Protein AF-A0A2N5K792-F1 (afdb_monomer)

Radius of gyration: 32.76 Å; Cα contacts (8 Å, |Δi|>4): 1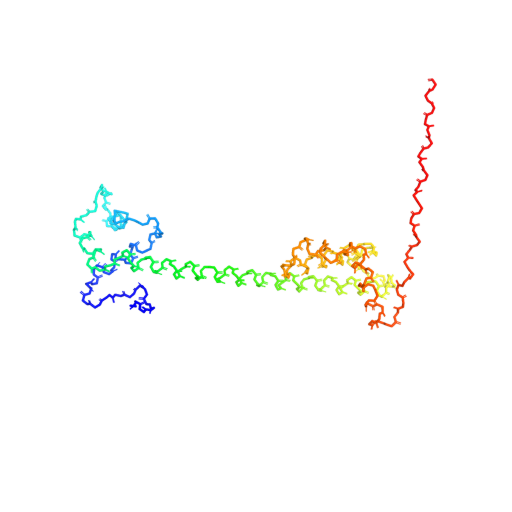08; chains: 1; bounding box: 65×72×80 Å

Sequence (195 aa):
MIEAGTLRRLDGEPDMWYGRFTRYVLLGPDRSLLQAYNRQRHTEGKSAAKRAPSSWDEAAKRWKWRERAAAWDEEQRAALMQQEKEATKQMLHEHLQAARAVRFKALQYILKGTKDDKPVEFSTVEGAVRALETAATLERKTRGLPDYMVDILGMDDQQLIREFQKTAGAVLGINLDDGPEPFEPAPPPASIDDG

pLDDT: mean 71.34, std 21.03, range [36.53, 98.12]

Mean predicted aligned error: 15.53 Å

Structure (mmCIF, N/CA/C/O backbone):
data_AF-A0A2N5K792-F1
#
_entry.id   AF-A0A2N5K792-F1
#
loop_
_atom_site.group_PDB
_atom_site.id
_atom_site.type_symbol
_atom_site.label_atom_id
_atom_site.label_alt_id
_atom_site.label_comp_id
_atom_site.label_asym_id
_atom_site.label_entity_id
_atom_site.label_seq_id
_atom_site.pdbx_PDB_ins_code
_atom_site.Cartn_x
_atom_site.Cartn_y
_atom_site.Cartn_z
_atom_site.occupancy
_atom_site.B_iso_or_equiv
_atom_site.auth_seq_id
_atom_site.auth_comp_id
_atom_site.auth_asym_id
_atom_site.auth_atom_id
_atom_site.pdbx_PDB_model_num
ATOM 1 N N . MET A 1 1 ? 4.840 -17.166 19.038 1.00 36.69 1 MET A N 1
ATOM 2 C CA . MET A 1 1 ? 4.799 -17.060 17.566 1.00 36.69 1 MET A CA 1
ATOM 3 C C . MET A 1 1 ? 3.342 -17.028 17.149 1.00 36.69 1 MET A C 1
ATOM 5 O O . MET A 1 1 ? 2.612 -17.926 17.542 1.00 36.69 1 MET A O 1
ATOM 9 N N . ILE A 1 2 ? 2.893 -15.968 16.478 1.00 41.47 2 ILE A N 1
ATOM 10 C CA . ILE A 1 2 ? 1.548 -15.908 15.891 1.00 41.47 2 ILE A CA 1
ATOM 11 C C . ILE A 1 2 ? 1.735 -16.295 14.421 1.00 41.47 2 ILE A C 1
ATOM 13 O O . ILE A 1 2 ? 2.400 -15.568 13.693 1.00 41.47 2 ILE A O 1
ATOM 17 N N . GLU A 1 3 ? 1.259 -17.481 14.037 1.00 41.38 3 GLU A N 1
ATOM 18 C CA . GLU A 1 3 ? 1.351 -18.003 12.666 1.00 41.38 3 GLU A CA 1
ATOM 19 C C . GLU A 1 3 ? 0.409 -17.272 11.699 1.00 41.38 3 GLU A C 1
ATOM 21 O O . GLU A 1 3 ? -0.686 -16.847 12.083 1.00 41.38 3 GLU A O 1
ATOM 26 N N . ALA A 1 4 ? 0.865 -17.170 10.445 1.00 42.38 4 ALA A N 1
ATOM 27 C CA . ALA A 1 4 ? 0.246 -16.480 9.319 1.00 42.38 4 ALA A CA 1
ATOM 28 C C . ALA A 1 4 ? -1.239 -16.842 9.140 1.00 42.38 4 ALA A C 1
ATOM 30 O O . ALA A 1 4 ? -1.617 -17.999 8.954 1.00 42.38 4 ALA A O 1
ATOM 31 N N . GLY A 1 5 ? -2.085 -15.818 9.231 1.00 53.91 5 GLY A N 1
ATOM 32 C CA . GLY A 1 5 ? -3.543 -15.927 9.283 1.00 53.91 5 GLY A CA 1
ATOM 33 C C . GLY A 1 5 ? -4.137 -14.714 9.992 1.00 53.91 5 GLY A C 1
ATOM 34 O O . GLY A 1 5 ? -4.948 -14.838 10.903 1.00 53.91 5 GLY A O 1
ATOM 35 N N . THR A 1 6 ? -3.659 -13.528 9.647 1.00 65.50 6 THR A N 1
ATOM 36 C CA . THR A 1 6 ? -3.584 -12.363 10.548 1.00 65.50 6 THR A CA 1
ATOM 37 C C . THR A 1 6 ? -4.935 -11.693 10.783 1.00 65.50 6 THR A C 1
ATOM 39 O O . THR A 1 6 ? -5.184 -11.073 11.819 1.00 65.50 6 THR A O 1
ATOM 42 N N . LEU A 1 7 ? -5.867 -11.953 9.866 1.00 83.38 7 LEU A N 1
ATOM 43 C CA . LEU A 1 7 ? -7.278 -11.614 9.971 1.00 83.38 7 LEU A CA 1
ATOM 44 C C . LEU A 1 7 ? -8.160 -12.803 10.373 1.00 83.38 7 LEU A C 1
ATOM 46 O O . LEU A 1 7 ? -9.363 -12.725 10.184 1.00 83.38 7 LEU A O 1
ATOM 50 N N . ARG A 1 8 ? -7.647 -13.901 10.940 1.00 89.75 8 ARG A N 1
ATOM 51 C CA . ARG A 1 8 ? 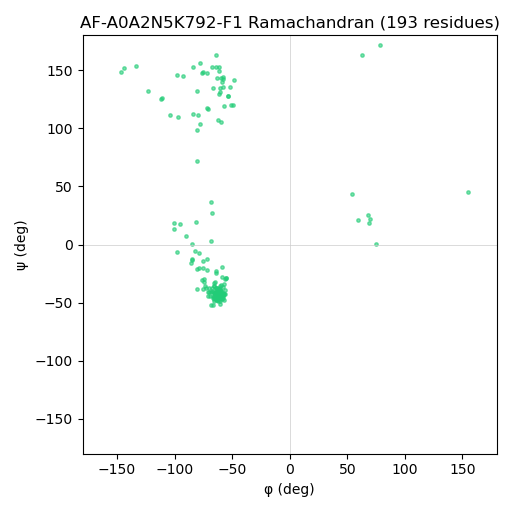-8.513 -15.001 11.407 1.00 89.75 8 ARG A CA 1
ATOM 52 C C . ARG A 1 8 ? -9.222 -14.654 12.714 1.00 89.75 8 ARG A C 1
ATOM 54 O O . ARG A 1 8 ? -8.675 -13.936 13.557 1.00 89.75 8 ARG A O 1
ATOM 61 N N . ARG A 1 9 ? -10.433 -15.184 12.893 1.00 93.44 9 ARG A N 1
ATOM 62 C CA . ARG A 1 9 ? -11.147 -15.156 14.176 1.00 93.44 9 ARG A CA 1
ATOM 63 C C . ARG A 1 9 ? -10.394 -16.022 15.186 1.00 93.44 9 ARG A C 1
ATOM 65 O O . ARG A 1 9 ? -9.972 -17.120 14.834 1.00 93.44 9 ARG A O 1
ATOM 72 N N . LEU A 1 10 ? -10.197 -15.528 16.408 1.00 93.38 10 LEU A N 1
ATOM 73 C CA . LEU A 1 10 ? -9.569 -16.318 17.471 1.00 93.38 10 LEU A CA 1
ATOM 74 C C . LEU A 1 10 ? -10.561 -17.322 18.073 1.00 93.38 10 LEU A C 1
ATOM 76 O O . LEU A 1 10 ? -11.776 -17.113 18.036 1.00 93.38 10 LEU A O 1
ATOM 80 N N . ASP A 1 11 ? -10.044 -18.392 18.672 1.00 93.12 11 ASP A N 1
ATOM 81 C CA . ASP A 1 11 ? -10.885 -19.360 19.371 1.00 93.12 11 ASP A CA 1
ATOM 82 C C . ASP A 1 11 ? -11.629 -18.696 20.532 1.00 93.12 11 ASP A C 1
ATOM 84 O O . ASP A 1 11 ? -11.060 -17.972 21.354 1.00 93.12 11 ASP A O 1
ATOM 88 N N . GLY A 1 12 ? -12.943 -18.914 20.562 1.00 95.06 12 GLY A N 1
ATOM 89 C CA . GLY A 1 12 ? -13.842 -18.283 21.523 1.00 95.06 12 GLY A CA 1
ATOM 90 C C . GLY A 1 12 ? -14.143 -16.805 21.256 1.00 95.06 12 GLY A C 1
ATOM 91 O O . GLY A 1 12 ? -14.908 -16.227 22.028 1.00 95.06 12 GLY A O 1
ATOM 92 N N . GLU A 1 13 ? -13.595 -16.184 20.201 1.00 96.00 13 GLU A N 1
ATOM 93 C CA . GLU A 1 13 ? -13.928 -14.806 19.813 1.00 96.00 13 GLU A CA 1
ATOM 94 C C . GLU A 1 13 ? -15.354 -14.761 19.250 1.00 96.00 13 GLU A C 1
ATOM 96 O O . GLU A 1 13 ? -15.623 -15.373 18.211 1.00 96.00 13 GLU A O 1
ATOM 101 N N . PRO A 1 14 ? -16.294 -14.044 19.900 1.00 97.50 14 PRO A N 1
ATOM 102 C CA . PRO A 1 14 ? -17.647 -13.933 19.383 1.00 97.50 14 PRO A CA 1
ATOM 103 C C . PRO A 1 14 ? -17.658 -13.223 18.032 1.00 97.50 14 PRO A C 1
ATOM 105 O O . PRO A 1 14 ? -16.952 -12.231 17.833 1.00 97.50 14 PRO A O 1
ATOM 108 N N . ASP A 1 15 ? -18.534 -13.675 17.138 1.00 96.75 15 ASP A N 1
ATOM 109 C CA . ASP A 1 15 ? -18.619 -13.175 15.764 1.00 96.75 15 ASP A CA 1
ATOM 110 C C . ASP A 1 15 ? -18.828 -11.655 15.689 1.00 96.75 15 ASP A C 1
ATOM 112 O O . ASP A 1 15 ? -18.171 -10.952 14.926 1.00 96.75 15 ASP A O 1
ATOM 116 N N . MET A 1 16 ? -19.653 -11.118 16.592 1.00 96.56 16 MET A N 1
ATOM 117 C CA . MET A 1 16 ? -19.873 -9.678 16.728 1.00 96.56 16 MET A CA 1
ATOM 118 C C . MET A 1 16 ? -18.568 -8.897 16.964 1.00 96.56 16 MET A C 1
ATOM 120 O O . MET A 1 16 ? -18.378 -7.824 16.387 1.00 96.56 16 MET A O 1
ATOM 124 N N . TRP A 1 17 ? -17.671 -9.404 17.816 1.00 97.19 17 TRP A N 1
ATOM 125 C CA . TRP A 1 17 ? -16.404 -8.733 18.112 1.00 97.19 17 TRP A CA 1
ATOM 126 C C . TRP A 1 17 ? -15.410 -8.892 16.977 1.00 97.19 17 TRP A C 1
ATOM 128 O O . TRP A 1 17 ? -14.757 -7.915 16.620 1.00 97.19 17 TRP A O 1
ATOM 138 N N . TYR A 1 18 ? -15.376 -10.063 16.352 1.00 96.69 18 TYR A N 1
ATOM 139 C CA . TYR A 1 18 ? -14.572 -10.280 15.161 1.00 96.69 18 TYR A CA 1
ATOM 140 C C . TYR A 1 18 ? -14.999 -9.355 14.006 1.00 96.69 18 TYR A C 1
ATOM 142 O O . TYR A 1 18 ? -14.165 -8.675 13.417 1.00 96.69 18 TYR A O 1
ATOM 150 N N . GLY A 1 19 ? -16.301 -9.192 13.752 1.00 95.56 19 GLY A N 1
ATOM 151 C CA . GLY A 1 19 ? -16.811 -8.245 12.754 1.00 95.56 19 GLY A CA 1
ATOM 152 C C . GLY A 1 19 ? -16.523 -6.770 13.076 1.00 95.56 19 GLY A C 1
ATOM 153 O O . GLY A 1 19 ? -16.473 -5.924 12.184 1.00 95.56 19 GLY A O 1
ATOM 154 N N . ARG A 1 20 ? -16.320 -6.417 14.351 1.00 97.38 20 ARG A N 1
ATOM 155 C CA . ARG A 1 20 ? -15.841 -5.078 14.742 1.00 97.38 20 ARG A CA 1
ATOM 156 C C . ARG A 1 20 ? -14.330 -4.946 14.574 1.00 97.38 20 ARG A C 1
ATOM 158 O O . ARG A 1 20 ? -13.872 -3.901 14.117 1.00 97.38 20 ARG A O 1
ATOM 165 N N . PHE A 1 21 ? -13.584 -6.002 14.885 1.00 97.31 21 PHE A N 1
ATOM 166 C CA . PHE A 1 21 ? -12.148 -6.084 14.651 1.00 97.31 21 PHE A CA 1
ATOM 167 C C . PHE A 1 21 ? -11.813 -5.903 13.168 1.00 97.31 21 PHE A C 1
ATOM 169 O O . PHE A 1 21 ? -10.969 -5.074 12.842 1.00 97.31 21 PHE A O 1
ATOM 176 N N . THR A 1 22 ? -12.512 -6.587 12.258 1.00 95.25 22 THR A N 1
ATOM 177 C CA . THR A 1 22 ? -12.274 -6.431 10.813 1.00 95.25 22 THR A CA 1
ATOM 178 C C . THR A 1 22 ? -12.470 -4.981 10.364 1.00 95.25 22 THR A C 1
ATOM 180 O O . THR A 1 22 ? -11.618 -4.427 9.675 1.00 95.25 22 THR A O 1
ATOM 183 N N . ARG A 1 23 ? -13.526 -4.302 10.834 1.00 95.31 23 ARG A N 1
ATOM 184 C CA . ARG A 1 23 ? -13.731 -2.863 10.573 1.00 95.31 23 ARG A CA 1
ATOM 185 C C . ARG A 1 23 ? -12.610 -1.993 11.134 1.00 95.31 23 ARG A C 1
ATOM 187 O O . ARG A 1 23 ? -12.255 -1.009 10.495 1.00 95.31 23 ARG A O 1
ATOM 194 N N . TYR A 1 24 ? -12.090 -2.330 12.313 1.00 97.12 24 TYR A N 1
ATOM 195 C CA . TYR A 1 24 ? -10.961 -1.636 12.931 1.00 97.12 24 TYR A CA 1
ATOM 196 C C . TYR A 1 24 ? -9.672 -1.792 12.111 1.00 97.12 24 TYR A C 1
ATOM 198 O O . TYR A 1 24 ? -8.975 -0.804 11.898 1.00 97.12 24 TYR A O 1
ATOM 206 N N . VAL A 1 25 ? -9.389 -2.991 11.592 1.00 95.69 25 VAL A N 1
ATOM 207 C CA . VAL A 1 25 ? -8.234 -3.257 10.714 1.00 95.69 25 VAL A CA 1
ATOM 208 C C . VAL A 1 25 ? -8.343 -2.486 9.396 1.00 95.69 25 VAL A C 1
ATOM 210 O O . VAL A 1 25 ? -7.383 -1.854 8.964 1.00 95.69 25 VAL A O 1
ATOM 213 N N . LEU A 1 26 ? -9.534 -2.451 8.791 1.00 93.06 26 LEU A N 1
ATOM 214 C CA . LEU A 1 26 ? -9.802 -1.758 7.522 1.00 93.06 26 LEU A CA 1
ATOM 215 C C . LEU A 1 26 ? -9.727 -0.219 7.592 1.00 93.06 26 LEU A C 1
ATOM 217 O O . LEU A 1 26 ? -10.053 0.451 6.611 1.00 93.06 26 LEU A O 1
ATOM 221 N N . LEU A 1 27 ? -9.367 0.369 8.736 1.00 94.62 27 LEU A N 1
ATOM 222 C CA . LEU A 1 27 ? -9.133 1.812 8.855 1.00 94.62 27 LEU A CA 1
ATOM 223 C C . LEU A 1 27 ? -7.717 2.242 8.461 1.00 94.62 27 LEU A C 1
ATOM 225 O O . LEU A 1 27 ? -7.499 3.436 8.286 1.00 94.62 27 LEU A O 1
ATOM 229 N N . GLY A 1 28 ? -6.768 1.316 8.307 1.00 92.62 28 GLY A N 1
ATOM 230 C CA . GLY A 1 28 ? -5.382 1.686 8.008 1.00 92.62 28 GLY A CA 1
ATOM 231 C C . GLY A 1 28 ? -4.613 2.181 9.244 1.00 92.62 28 GLY A C 1
ATOM 232 O O . GLY A 1 28 ? -5.165 2.224 10.342 1.00 92.62 28 GLY A O 1
ATOM 233 N N . PRO A 1 29 ? -3.286 2.384 9.147 1.00 91.69 29 PRO A N 1
ATOM 234 C CA . PRO A 1 29 ? -2.354 2.459 10.290 1.00 91.69 29 PRO A CA 1
ATOM 235 C C . PRO A 1 29 ? -2.716 3.515 11.345 1.00 91.69 29 PRO A C 1
ATOM 237 O O . PRO A 1 29 ? -2.515 3.273 12.532 1.00 91.69 29 PRO A O 1
ATOM 240 N N . ASP A 1 30 ? -3.382 4.599 10.948 1.00 93.62 30 ASP A N 1
ATOM 241 C CA . ASP A 1 30 ? -3.846 5.675 11.839 1.00 93.62 30 ASP A CA 1
ATOM 242 C C . ASP A 1 30 ? -5.170 5.362 12.569 1.00 93.62 30 ASP A C 1
ATOM 244 O O . ASP A 1 30 ? -5.883 6.252 13.040 1.00 93.62 30 ASP A O 1
ATOM 248 N N . ARG A 1 31 ? -5.525 4.074 12.654 1.00 96.56 31 ARG A N 1
ATOM 249 C CA . ARG A 1 31 ? -6.764 3.575 13.259 1.00 96.56 31 ARG A CA 1
ATOM 250 C C . ARG A 1 31 ? -6.901 3.945 14.732 1.00 96.56 31 ARG A C 1
ATOM 252 O O . ARG A 1 31 ? -5.989 3.808 15.545 1.00 96.56 31 ARG A O 1
ATOM 259 N N . SER A 1 32 ? -8.137 4.226 15.122 1.00 97.88 32 SER A N 1
ATOM 260 C CA . SER A 1 32 ? -8.555 4.330 16.518 1.00 97.88 32 SER A CA 1
ATOM 261 C C . SER A 1 32 ? -9.853 3.565 16.768 1.00 97.88 32 SER A C 1
ATOM 263 O O . SER A 1 32 ? -10.694 3.404 15.879 1.00 97.88 32 SER A O 1
ATOM 265 N N . LEU A 1 33 ? -10.054 3.115 18.011 1.00 97.75 33 LEU A N 1
ATOM 266 C CA . LEU A 1 33 ? -11.314 2.477 18.418 1.00 97.75 33 LEU A CA 1
ATOM 267 C C . LEU A 1 33 ? -12.508 3.422 18.231 1.00 97.75 33 LEU A C 1
ATOM 269 O O . LEU A 1 33 ? -13.589 2.983 17.849 1.00 97.75 33 LEU A O 1
ATOM 273 N N . LEU A 1 34 ? -12.300 4.727 18.444 1.00 98.12 34 LEU A N 1
ATOM 274 C CA . LEU A 1 34 ? -13.319 5.748 18.216 1.00 98.12 34 LEU A CA 1
ATOM 275 C C . LEU A 1 34 ? -13.732 5.826 16.743 1.00 98.12 34 LEU A C 1
ATOM 277 O O . LEU A 1 34 ? -14.927 5.852 16.458 1.00 98.12 34 LEU A O 1
ATOM 281 N N . GLN A 1 35 ? -12.776 5.826 15.809 1.00 97.88 35 GLN A N 1
ATOM 282 C CA . GLN A 1 35 ? -13.083 5.809 14.375 1.00 97.88 35 GLN A CA 1
ATOM 283 C C . GLN A 1 35 ? -13.829 4.533 13.978 1.00 97.88 35 GLN A C 1
ATOM 285 O O . GLN A 1 35 ? -14.828 4.618 13.266 1.00 97.88 35 GLN A O 1
ATOM 290 N N . ALA A 1 36 ? -13.403 3.363 14.466 1.00 97.62 36 ALA A N 1
ATOM 291 C CA . ALA A 1 36 ? -14.063 2.095 14.146 1.00 97.62 36 ALA A CA 1
ATOM 292 C C . ALA A 1 36 ? -15.508 2.066 14.660 1.00 97.62 36 ALA A C 1
ATOM 294 O O . ALA A 1 36 ? -16.431 1.687 13.935 1.00 97.62 36 ALA A O 1
ATOM 295 N N . TYR A 1 37 ? -15.715 2.547 15.885 1.00 98.06 37 TYR A N 1
ATOM 296 C CA . TYR A 1 37 ? -17.037 2.680 16.476 1.00 98.06 37 TYR A CA 1
ATOM 297 C C . TYR A 1 37 ? -17.915 3.680 15.714 1.00 98.06 37 TYR A C 1
ATOM 299 O O . TYR A 1 37 ? -19.057 3.367 15.378 1.00 98.06 37 TYR A O 1
ATOM 307 N N . ASN A 1 38 ? -17.386 4.859 15.379 1.00 97.94 38 ASN A N 1
ATOM 308 C CA . ASN A 1 38 ? -18.127 5.871 14.628 1.00 97.94 38 ASN A CA 1
ATOM 309 C C . ASN A 1 38 ? -18.458 5.418 13.203 1.00 97.94 38 ASN A C 1
ATOM 311 O O . ASN A 1 38 ? -19.548 5.716 12.722 1.00 97.94 38 ASN A O 1
ATOM 315 N N . ARG A 1 39 ? -17.591 4.625 12.561 1.00 96.50 39 ARG A N 1
ATOM 316 C CA . ARG A 1 39 ? -17.886 3.985 11.272 1.00 96.50 39 ARG A CA 1
ATOM 317 C C . ARG A 1 39 ? -19.068 3.021 11.389 1.00 96.50 39 ARG A C 1
ATOM 319 O O . ARG A 1 39 ? -19.952 3.056 10.540 1.00 96.50 39 ARG A O 1
ATOM 326 N N . GLN A 1 40 ? -19.136 2.224 12.460 1.00 96.38 40 GLN A N 1
ATOM 327 C CA . GLN A 1 40 ? -20.301 1.372 12.724 1.00 96.38 40 GLN A CA 1
ATOM 328 C C . GLN A 1 40 ? -21.568 2.208 12.983 1.00 96.38 40 GLN A C 1
ATOM 330 O O . GLN A 1 40 ? -22.612 1.944 12.392 1.00 96.38 40 GLN A O 1
ATOM 335 N N . ARG A 1 41 ? -21.492 3.249 13.823 1.00 97.38 41 ARG A N 1
ATOM 336 C CA . ARG A 1 41 ? -22.643 4.130 14.092 1.00 97.38 41 ARG A CA 1
ATOM 337 C C . ARG A 1 41 ? -23.175 4.782 12.821 1.00 97.38 41 ARG A C 1
ATOM 339 O O . ARG A 1 41 ? -24.384 4.812 12.629 1.00 97.38 41 ARG A O 1
ATOM 346 N N . HIS A 1 42 ? -22.281 5.235 11.947 1.00 96.44 42 HIS A N 1
ATOM 347 C CA . HIS A 1 42 ? -22.648 5.815 10.663 1.00 96.44 42 HIS A CA 1
ATOM 348 C C . HIS A 1 42 ? -23.441 4.822 9.801 1.00 96.44 42 HIS A C 1
ATOM 350 O O . HIS A 1 42 ? -24.489 5.177 9.274 1.00 96.44 42 HIS A O 1
ATOM 356 N N . THR A 1 43 ? -23.006 3.557 9.715 1.00 94.75 43 THR A N 1
ATOM 357 C CA . THR A 1 43 ? -23.764 2.518 8.987 1.00 94.75 43 THR A CA 1
ATOM 358 C C . THR A 1 43 ? -25.129 2.206 9.607 1.00 94.75 43 THR A C 1
ATOM 360 O O . THR A 1 43 ? -26.023 1.746 8.912 1.00 94.75 43 THR A O 1
ATOM 363 N N . GLU A 1 44 ? -25.309 2.489 10.898 1.00 95.50 44 GLU A N 1
ATOM 364 C CA . GLU A 1 44 ? -26.581 2.343 11.618 1.00 95.50 44 GLU A CA 1
ATOM 365 C C . GLU A 1 44 ? -27.444 3.623 11.582 1.00 95.50 44 GLU A C 1
ATOM 367 O O . GLU A 1 44 ? -28.438 3.705 12.302 1.00 95.50 44 GLU A O 1
ATOM 372 N N . GLY A 1 45 ? -27.056 4.651 10.815 1.00 97.56 45 GLY A N 1
ATOM 373 C CA . GLY A 1 45 ? -27.767 5.936 10.751 1.00 97.56 45 GLY A CA 1
ATOM 374 C C . GLY A 1 45 ? -27.675 6.771 12.034 1.00 97.56 45 GLY A C 1
ATOM 375 O O . GLY A 1 45 ? -28.493 7.658 12.270 1.00 97.56 45 GLY A O 1
ATOM 376 N N . LYS A 1 46 ? -26.698 6.485 12.901 1.00 96.88 46 LYS A N 1
ATOM 377 C CA . LYS A 1 46 ? -26.499 7.170 14.183 1.00 96.88 46 LYS A CA 1
ATOM 378 C C . LYS A 1 46 ? -25.430 8.255 14.067 1.00 96.88 46 LYS A C 1
ATOM 380 O O . LYS A 1 46 ? -24.419 8.085 13.391 1.00 96.88 46 LYS A O 1
ATOM 385 N N . SER A 1 47 ? -25.611 9.340 14.820 1.00 96.56 47 SER A N 1
ATOM 386 C CA . SER A 1 47 ? -24.625 10.419 14.926 1.00 96.56 47 SER A CA 1
ATOM 387 C C . SER A 1 47 ? -23.288 9.942 15.509 1.00 96.56 47 SER A C 1
ATOM 389 O O . SER A 1 47 ? -23.223 8.984 16.289 1.00 96.56 47 SER A O 1
ATOM 391 N N . ALA A 1 48 ? -22.203 10.633 15.150 1.00 97.44 48 ALA A N 1
ATOM 392 C CA . ALA A 1 48 ? -20.872 10.338 15.667 1.00 97.44 48 ALA A CA 1
ATOM 393 C C . ALA A 1 48 ? -20.823 10.490 17.198 1.00 97.44 48 ALA A C 1
ATOM 395 O O . ALA A 1 48 ? -21.325 11.454 17.775 1.00 97.44 48 ALA A O 1
ATOM 396 N N . ALA A 1 49 ? -20.211 9.521 17.873 1.00 97.06 49 ALA A N 1
ATOM 397 C CA . ALA A 1 49 ? -19.909 9.612 19.291 1.00 97.06 49 ALA A CA 1
ATOM 398 C C . ALA A 1 49 ? -18.593 10.366 19.523 1.00 97.06 49 ALA A C 1
ATOM 400 O O . ALA A 1 49 ? -17.678 10.324 18.700 1.00 97.06 49 ALA A O 1
ATOM 401 N N . LYS A 1 50 ? -18.474 11.002 20.693 1.00 97.44 50 LYS A N 1
ATOM 402 C CA . LYS A 1 50 ? -17.227 11.643 21.145 1.00 97.44 50 LYS A CA 1
ATOM 403 C C . LYS A 1 50 ? -16.224 10.648 21.742 1.00 97.44 50 LYS A C 1
ATOM 405 O O . LYS A 1 50 ? -15.044 10.961 21.838 1.00 97.44 50 LYS A O 1
ATOM 410 N N . ARG A 1 51 ? -16.691 9.474 22.188 1.00 97.12 51 ARG A N 1
ATOM 411 C CA . ARG A 1 51 ? -15.884 8.411 22.810 1.00 97.12 51 ARG A CA 1
ATOM 412 C C . ARG A 1 51 ? -16.442 7.035 22.452 1.00 97.12 51 ARG A C 1
ATOM 414 O O . ARG A 1 51 ? -17.652 6.891 22.273 1.00 97.12 51 ARG A O 1
ATOM 421 N N . ALA A 1 52 ? -15.559 6.043 22.357 1.00 96.81 52 ALA A N 1
ATOM 422 C CA . ALA A 1 52 ? -15.958 4.647 22.228 1.00 96.81 52 ALA A CA 1
ATOM 423 C C . ALA A 1 52 ? -16.420 4.104 23.598 1.00 96.81 52 ALA A C 1
ATOM 425 O O . ALA A 1 52 ? -15.890 4.539 24.624 1.00 96.81 52 ALA A O 1
ATOM 426 N N . PRO A 1 53 ? -17.391 3.175 23.644 1.00 97.19 53 PRO A N 1
ATOM 427 C CA . PRO A 1 53 ? -17.790 2.511 24.884 1.00 97.19 53 PRO A CA 1
ATOM 428 C C . PRO A 1 53 ? -16.629 1.721 25.509 1.00 97.19 53 PRO A C 1
ATOM 430 O O . PRO A 1 53 ? -15.809 1.167 24.779 1.00 97.19 53 PRO A O 1
ATOM 433 N N . SER A 1 54 ? -16.595 1.588 26.840 1.00 97.62 54 SER A N 1
ATOM 434 C CA . SER A 1 54 ? -15.560 0.808 27.550 1.00 97.62 54 SER A CA 1
ATOM 435 C C . SER A 1 54 ? -15.488 -0.651 27.088 1.00 97.62 54 SER A C 1
ATOM 437 O O . SER A 1 54 ? -14.402 -1.204 26.963 1.00 97.62 54 SER A O 1
ATOM 439 N N . SER A 1 55 ? -16.628 -1.242 26.722 1.00 97.69 55 SER A N 1
ATOM 440 C CA . SER A 1 55 ? -16.697 -2.604 26.182 1.00 97.69 55 SER A CA 1
ATOM 441 C C . SER A 1 55 ? -15.879 -2.802 24.900 1.00 97.69 55 SER A C 1
ATOM 443 O O . SER A 1 55 ? -15.403 -3.906 24.651 1.00 97.69 55 SER A O 1
ATOM 445 N N . TRP A 1 56 ? -15.678 -1.754 24.090 1.00 97.88 56 TRP A N 1
ATOM 446 C CA . TRP A 1 56 ? -14.784 -1.820 22.929 1.00 97.88 56 TRP A CA 1
ATOM 447 C C . TRP A 1 56 ? -13.319 -1.889 23.338 1.00 97.88 56 TRP A C 1
ATOM 449 O O . TRP A 1 56 ? -12.562 -2.633 22.726 1.00 97.88 56 TRP A O 1
ATOM 459 N N . ASP A 1 57 ? -12.924 -1.126 24.355 1.00 97.94 57 ASP A N 1
ATOM 460 C CA . ASP A 1 57 ? -11.556 -1.140 24.872 1.00 97.94 57 ASP A CA 1
ATOM 461 C C . ASP A 1 57 ? -11.226 -2.494 25.519 1.00 97.94 57 ASP A C 1
ATOM 463 O O . ASP A 1 57 ? -10.199 -3.102 25.217 1.00 97.94 57 ASP A O 1
ATOM 467 N N . GLU A 1 58 ? -12.146 -3.031 26.324 1.00 98.06 58 GLU A N 1
ATOM 468 C CA . GLU A 1 58 ? -12.026 -4.363 26.924 1.00 98.06 58 GLU A CA 1
ATOM 469 C C . GLU A 1 58 ? -11.936 -5.466 25.866 1.00 98.06 58 GLU A C 1
ATOM 471 O O . GLU A 1 58 ? -11.055 -6.326 25.938 1.00 98.06 58 GLU A O 1
ATOM 476 N N . ALA A 1 59 ? -12.808 -5.432 24.853 1.00 97.69 59 ALA A N 1
ATOM 477 C CA . ALA A 1 59 ? -12.770 -6.391 23.757 1.00 97.69 59 ALA A CA 1
ATOM 478 C C . ALA A 1 59 ? -11.477 -6.269 22.939 1.00 97.69 59 ALA A C 1
ATOM 480 O O . ALA A 1 59 ? -10.856 -7.285 22.630 1.00 97.69 59 ALA A O 1
ATOM 481 N N . ALA A 1 60 ? -11.035 -5.048 22.631 1.00 97.69 60 ALA A N 1
ATOM 482 C CA . ALA A 1 60 ? -9.810 -4.814 21.875 1.00 97.69 60 ALA A CA 1
ATOM 483 C C . ALA A 1 60 ? -8.568 -5.344 22.602 1.00 97.69 60 ALA A C 1
ATOM 485 O O . ALA A 1 60 ? -7.686 -5.920 21.962 1.00 97.69 60 ALA A O 1
ATOM 486 N N . LYS A 1 61 ? -8.518 -5.202 23.933 1.00 97.69 61 LYS A N 1
ATOM 487 C CA . LYS A 1 61 ? -7.471 -5.788 24.782 1.00 97.69 61 LYS A CA 1
ATOM 488 C C . LYS A 1 61 ? -7.572 -7.310 24.826 1.00 97.69 61 LYS A C 1
ATOM 490 O O . LYS A 1 61 ? -6.599 -7.993 24.520 1.00 97.69 61 LYS A O 1
ATOM 495 N N . ARG A 1 62 ? -8.756 -7.847 25.144 1.00 97.19 62 ARG A N 1
ATOM 496 C CA . ARG A 1 62 ? -9.003 -9.294 25.263 1.00 97.19 62 ARG A CA 1
ATOM 497 C C . ARG A 1 62 ? -8.654 -10.052 23.983 1.00 97.19 62 ARG A C 1
ATOM 499 O O . ARG A 1 62 ? -8.038 -11.110 24.051 1.00 97.19 62 ARG A O 1
ATOM 506 N N . TRP A 1 63 ? -9.028 -9.503 22.831 1.00 96.19 63 TRP A N 1
ATOM 507 C CA . TRP A 1 63 ? -8.837 -10.123 21.517 1.00 96.19 63 TRP A CA 1
ATOM 508 C C . TRP A 1 63 ? -7.632 -9.575 20.754 1.00 96.19 63 TRP A C 1
ATOM 510 O O . TRP A 1 63 ? -7.505 -9.824 19.552 1.00 96.19 63 TRP A O 1
ATOM 520 N N . LYS A 1 64 ? -6.753 -8.830 21.439 1.00 96.31 64 LYS A N 1
ATOM 521 C CA . LYS A 1 64 ? -5.451 -8.381 20.927 1.00 96.31 64 LYS A CA 1
ATOM 522 C C . LYS A 1 64 ? -5.543 -7.643 19.592 1.00 96.31 64 LYS A C 1
ATOM 524 O O . LYS A 1 64 ? -4.753 -7.876 18.677 1.00 96.31 64 LYS A O 1
ATOM 529 N N . TRP A 1 65 ? -6.523 -6.750 19.462 1.00 96.31 65 TRP A N 1
ATOM 530 C CA . TRP A 1 65 ? -6.799 -6.074 18.194 1.00 96.31 65 TRP A CA 1
ATOM 531 C C . TRP A 1 65 ? -5.583 -5.318 17.681 1.00 96.31 65 TRP A C 1
ATOM 533 O O . TRP A 1 65 ? -5.259 -5.437 16.510 1.00 96.31 65 TRP A O 1
ATOM 543 N N . ARG A 1 66 ? -4.873 -4.588 18.547 1.00 95.38 66 ARG A N 1
ATOM 544 C CA . ARG A 1 66 ? -3.709 -3.793 18.136 1.00 95.38 66 ARG A CA 1
ATOM 545 C C . ARG A 1 66 ? -2.583 -4.657 17.564 1.00 95.38 66 ARG A C 1
ATOM 547 O O . ARG A 1 66 ? -2.036 -4.312 16.527 1.00 95.38 66 ARG A O 1
ATOM 554 N N . GLU A 1 67 ? -2.270 -5.773 18.217 1.00 94.75 67 GLU A N 1
ATOM 555 C CA . GLU A 1 67 ? -1.205 -6.697 17.801 1.00 94.75 67 GLU A CA 1
ATOM 556 C C . GLU A 1 67 ? -1.543 -7.359 16.461 1.00 94.75 67 GLU A C 1
ATOM 558 O O . GLU A 1 67 ? -0.739 -7.331 15.533 1.00 94.75 67 GLU A O 1
ATOM 563 N N . ARG A 1 68 ? -2.767 -7.885 16.330 1.00 95.19 68 ARG A N 1
ATOM 564 C CA . ARG A 1 68 ? -3.245 -8.503 15.083 1.00 95.19 68 ARG A CA 1
ATOM 565 C C . ARG A 1 68 ? -3.296 -7.489 13.942 1.00 95.19 68 ARG A C 1
ATOM 567 O O . ARG A 1 68 ? -2.881 -7.782 12.830 1.00 95.19 68 ARG A O 1
ATOM 574 N N . ALA A 1 69 ? -3.785 -6.286 14.225 1.00 95.75 69 ALA A N 1
ATOM 575 C CA . ALA A 1 69 ? -3.908 -5.229 13.234 1.00 95.75 69 ALA A CA 1
ATOM 576 C C . ALA A 1 69 ? -2.528 -4.730 12.764 1.00 95.75 69 ALA A C 1
ATOM 578 O O . ALA A 1 69 ? -2.364 -4.480 11.578 1.00 95.75 69 ALA A O 1
ATOM 579 N N . ALA A 1 70 ? -1.535 -4.642 13.655 1.00 93.50 70 ALA A N 1
ATOM 580 C CA . ALA A 1 70 ? -0.163 -4.289 13.288 1.00 93.50 70 ALA A CA 1
ATOM 581 C C . ALA A 1 70 ? 0.506 -5.369 12.423 1.00 93.50 70 ALA A C 1
ATOM 583 O O . ALA A 1 70 ? 1.176 -5.044 11.448 1.00 93.50 70 ALA A O 1
ATOM 584 N N . ALA A 1 71 ? 0.295 -6.648 12.745 1.00 92.44 71 ALA A N 1
ATOM 585 C CA . ALA A 1 71 ? 0.798 -7.745 11.924 1.00 92.44 71 ALA A CA 1
ATOM 586 C C . ALA A 1 71 ? 0.169 -7.734 10.518 1.00 92.44 71 ALA A C 1
ATOM 588 O O . ALA A 1 71 ? 0.873 -7.918 9.530 1.00 92.44 71 ALA A O 1
ATOM 589 N N . TRP A 1 72 ? -1.133 -7.438 10.417 1.00 92.06 72 TRP A N 1
ATOM 590 C CA . TRP A 1 72 ? -1.806 -7.278 9.126 1.00 92.06 72 TRP A CA 1
ATOM 591 C C . TRP A 1 72 ? -1.199 -6.129 8.315 1.00 92.06 72 TRP A C 1
ATOM 593 O O . TRP A 1 72 ? -0.970 -6.266 7.120 1.00 92.06 72 TRP A O 1
ATOM 603 N N . ASP A 1 73 ? -0.891 -5.004 8.957 1.00 93.06 73 ASP A N 1
ATOM 604 C CA . ASP A 1 73 ? -0.296 -3.856 8.266 1.00 93.06 73 ASP A CA 1
ATOM 605 C C . ASP A 1 73 ? 1.082 -4.158 7.697 1.00 93.06 73 ASP A C 1
ATOM 607 O O . ASP A 1 73 ? 1.413 -3.677 6.615 1.00 93.06 73 ASP A O 1
ATOM 611 N N . GLU A 1 74 ? 1.881 -4.937 8.423 1.00 91.81 74 GLU A N 1
ATOM 612 C CA . GLU A 1 74 ? 3.189 -5.379 7.953 1.00 91.81 74 GLU A CA 1
ATOM 613 C C . GLU A 1 74 ? 3.054 -6.260 6.709 1.00 91.81 74 GLU A C 1
ATOM 615 O O . GLU A 1 74 ? 3.717 -6.015 5.703 1.00 91.81 74 GLU A O 1
ATOM 620 N N . GLU A 1 75 ? 2.136 -7.228 6.739 1.00 90.56 75 GLU A N 1
ATOM 621 C CA . GLU A 1 75 ? 1.854 -8.096 5.593 1.00 90.56 75 GLU A CA 1
ATOM 622 C C . GLU A 1 75 ? 1.360 -7.301 4.385 1.00 90.56 75 GLU A C 1
ATOM 624 O O . GLU A 1 75 ? 1.852 -7.497 3.274 1.00 90.56 75 GLU A O 1
ATOM 629 N N . GLN A 1 76 ? 0.445 -6.352 4.594 1.00 90.19 76 GLN A N 1
ATOM 630 C CA . GLN A 1 76 ? -0.050 -5.492 3.522 1.00 90.19 76 GLN A CA 1
ATOM 631 C C . GLN A 1 76 ? 1.054 -4.601 2.947 1.00 90.19 76 GLN A C 1
ATOM 633 O O . GLN A 1 76 ? 1.113 -4.411 1.732 1.00 90.19 76 GLN A O 1
ATOM 638 N N . ARG A 1 77 ? 1.950 -4.075 3.791 1.00 90.06 77 ARG A N 1
ATOM 639 C CA . ARG A 1 77 ? 3.091 -3.272 3.337 1.00 90.06 77 ARG A CA 1
ATOM 640 C C . ARG A 1 77 ? 4.068 -4.114 2.523 1.00 90.06 77 ARG A C 1
ATOM 642 O O . ARG A 1 77 ? 4.492 -3.682 1.454 1.00 90.06 77 ARG A O 1
ATOM 649 N N . ALA A 1 78 ? 4.386 -5.318 2.991 1.00 89.62 78 ALA A N 1
ATOM 650 C CA . ALA A 1 78 ? 5.248 -6.250 2.275 1.00 89.62 78 ALA A CA 1
ATOM 651 C C . ALA A 1 78 ? 4.640 -6.659 0.923 1.00 89.62 78 ALA A C 1
ATOM 653 O O . ALA A 1 78 ? 5.337 -6.663 -0.093 1.00 89.62 78 ALA A O 1
ATOM 654 N N . ALA A 1 79 ? 3.334 -6.940 0.890 1.00 89.25 79 ALA A N 1
ATOM 655 C CA . ALA A 1 79 ? 2.613 -7.264 -0.336 1.00 89.25 79 ALA A CA 1
ATOM 656 C C . ALA A 1 79 ? 2.627 -6.097 -1.335 1.00 89.25 79 ALA A C 1
ATOM 658 O O . ALA A 1 79 ? 2.904 -6.314 -2.514 1.00 89.25 79 ALA A O 1
ATOM 659 N N . LEU A 1 80 ? 2.397 -4.864 -0.870 1.00 85.62 80 LEU A N 1
ATOM 660 C CA . LEU A 1 80 ? 2.443 -3.671 -1.718 1.00 85.62 80 LEU A CA 1
ATOM 661 C C . LEU A 1 80 ? 3.844 -3.451 -2.303 1.00 85.62 80 LEU A C 1
ATOM 663 O O . LEU A 1 80 ? 3.982 -3.309 -3.514 1.00 85.62 80 LEU A O 1
ATOM 667 N N . MET A 1 81 ? 4.891 -3.529 -1.475 1.00 85.44 81 MET A N 1
ATOM 668 C CA . MET A 1 81 ? 6.280 -3.426 -1.944 1.00 85.44 81 MET A CA 1
ATOM 669 C C . MET A 1 81 ? 6.617 -4.495 -2.990 1.00 85.44 81 MET A C 1
ATOM 671 O O . MET A 1 81 ? 7.372 -4.239 -3.928 1.00 85.44 81 MET A O 1
ATOM 675 N N . GLN A 1 82 ? 6.085 -5.710 -2.841 1.00 86.69 82 GLN A N 1
ATOM 676 C CA . GLN A 1 82 ? 6.301 -6.774 -3.817 1.00 86.69 82 GLN A CA 1
ATOM 677 C C . GLN A 1 82 ? 5.577 -6.493 -5.140 1.00 86.69 82 GLN A C 1
ATOM 679 O O . GLN A 1 82 ? 6.160 -6.715 -6.201 1.00 86.69 82 GLN A O 1
ATOM 684 N N . GLN A 1 83 ? 4.347 -5.973 -5.089 1.00 82.75 83 GLN A N 1
ATOM 685 C CA . GLN A 1 83 ? 3.608 -5.553 -6.283 1.00 82.75 83 GLN A CA 1
ATOM 686 C C . GLN A 1 83 ? 4.327 -4.420 -7.023 1.00 82.75 83 GLN A C 1
ATOM 688 O O . GLN A 1 83 ? 4.489 -4.499 -8.237 1.00 82.75 83 GLN A O 1
ATOM 693 N N . GLU A 1 84 ? 4.826 -3.410 -6.307 1.00 76.38 84 GLU A N 1
ATOM 694 C CA . GLU A 1 84 ? 5.596 -2.305 -6.895 1.00 76.38 84 GLU A CA 1
ATOM 695 C C . GLU A 1 84 ? 6.882 -2.794 -7.570 1.00 76.38 84 GLU A C 1
ATOM 697 O O . GLU A 1 84 ? 7.205 -2.373 -8.685 1.00 76.38 84 GLU A O 1
ATOM 702 N N . LYS A 1 85 ? 7.603 -3.726 -6.930 1.00 77.56 85 LYS A N 1
ATOM 703 C CA . LYS A 1 85 ? 8.796 -4.354 -7.516 1.00 77.56 85 LYS A CA 1
ATOM 704 C C . LYS A 1 85 ? 8.465 -5.095 -8.805 1.00 77.56 85 LYS A C 1
ATOM 706 O O . LYS A 1 85 ? 9.233 -5.003 -9.760 1.00 77.56 85 LYS A O 1
ATOM 711 N N . GLU A 1 86 ? 7.358 -5.828 -8.837 1.00 80.31 86 GLU A N 1
ATOM 712 C CA . GLU A 1 86 ? 6.959 -6.588 -10.021 1.00 80.31 86 GLU A CA 1
ATOM 713 C C . GLU A 1 86 ? 6.494 -5.669 -11.157 1.00 80.31 86 GLU A C 1
ATOM 715 O O . GLU A 1 86 ? 6.966 -5.809 -12.282 1.00 80.31 86 GLU A O 1
ATOM 720 N N . ALA A 1 87 ? 5.677 -4.657 -10.852 1.00 73.06 87 ALA A N 1
ATOM 721 C CA . ALA A 1 87 ? 5.270 -3.635 -11.817 1.00 73.06 87 ALA A CA 1
ATOM 722 C C . ALA A 1 87 ? 6.485 -2.902 -12.408 1.00 73.06 87 ALA A C 1
ATOM 724 O O . ALA A 1 87 ? 6.579 -2.714 -13.620 1.00 73.06 87 ALA A O 1
ATOM 725 N N . THR A 1 88 ? 7.461 -2.560 -11.561 1.00 70.56 88 THR A N 1
ATOM 726 C CA . THR A 1 88 ? 8.727 -1.968 -12.005 1.00 70.56 88 THR A CA 1
ATOM 727 C C . THR A 1 88 ? 9.465 -2.917 -12.944 1.00 70.56 88 THR A C 1
ATOM 729 O O . THR A 1 88 ? 9.825 -2.515 -14.044 1.00 70.56 88 THR A O 1
ATOM 732 N N . LYS A 1 89 ? 9.658 -4.189 -12.573 1.00 76.00 89 LYS A N 1
ATOM 733 C CA . LYS A 1 89 ? 10.321 -5.175 -13.446 1.00 76.00 89 LYS A CA 1
ATOM 734 C C . LYS A 1 89 ? 9.624 -5.320 -14.795 1.00 76.00 89 LYS A C 1
ATOM 736 O O . LYS A 1 89 ? 10.314 -5.377 -15.811 1.00 76.00 89 LYS A O 1
ATOM 741 N N . GLN A 1 90 ? 8.293 -5.361 -14.811 1.00 72.88 90 GLN A N 1
ATOM 742 C CA . GLN A 1 90 ? 7.521 -5.456 -16.045 1.00 72.88 90 GLN A CA 1
ATOM 743 C C . GLN A 1 90 ? 7.747 -4.227 -16.934 1.00 72.88 90 GLN A C 1
ATOM 745 O O . GLN A 1 90 ? 8.105 -4.374 -18.100 1.00 72.88 90 GLN A O 1
ATOM 750 N N . MET A 1 91 ? 7.641 -3.023 -16.371 1.00 66.56 91 MET A N 1
ATOM 751 C CA . MET A 1 91 ? 7.904 -1.779 -17.097 1.00 66.56 91 MET A CA 1
ATOM 752 C C . MET A 1 91 ? 9.339 -1.739 -17.654 1.00 66.56 91 MET A C 1
ATOM 754 O O . MET A 1 91 ? 9.554 -1.390 -18.814 1.00 66.56 91 MET A O 1
ATOM 758 N N . LEU A 1 92 ? 10.337 -2.144 -16.857 1.00 66.81 92 LEU A N 1
ATOM 759 C CA . LEU A 1 92 ? 11.733 -2.222 -17.304 1.00 66.81 92 LEU A CA 1
ATOM 760 C C . LEU A 1 92 ? 11.900 -3.233 -18.447 1.00 66.81 92 LEU A C 1
ATOM 762 O O . LEU A 1 92 ? 12.639 -2.973 -19.397 1.00 66.81 92 LEU A O 1
ATOM 766 N N . HIS A 1 93 ? 11.205 -4.370 -18.378 1.00 72.69 93 HIS A N 1
ATOM 767 C CA . HIS A 1 93 ? 11.210 -5.381 -19.430 1.00 72.69 93 HIS A CA 1
ATOM 768 C C . HIS A 1 93 ? 10.639 -4.839 -20.746 1.00 72.69 93 HIS A C 1
ATOM 770 O O . HIS A 1 93 ? 11.261 -5.004 -21.796 1.00 72.69 93 HIS A O 1
ATOM 776 N N . GLU A 1 94 ? 9.499 -4.151 -20.693 1.00 62.97 94 GLU A N 1
ATOM 777 C CA . GLU A 1 94 ? 8.858 -3.531 -21.858 1.00 62.97 94 GLU A CA 1
ATOM 778 C C . GLU A 1 94 ? 9.745 -2.440 -22.474 1.00 62.97 94 GLU A C 1
ATOM 780 O O . GLU A 1 94 ? 9.983 -2.434 -23.685 1.00 62.97 94 GLU A O 1
ATOM 785 N N . HIS A 1 95 ? 10.329 -1.570 -21.645 1.00 60.47 95 HIS A N 1
ATOM 786 C CA . HIS A 1 95 ? 11.280 -0.559 -22.107 1.00 60.47 95 HIS A CA 1
ATOM 787 C C . HIS A 1 95 ? 12.522 -1.173 -22.762 1.00 60.47 95 HIS A C 1
ATOM 789 O O . HIS A 1 95 ? 12.980 -0.668 -23.787 1.00 60.47 95 HIS A O 1
ATOM 795 N N . LEU A 1 96 ? 13.047 -2.277 -22.224 1.00 69.62 96 LEU A N 1
ATOM 796 C CA . LEU A 1 96 ? 14.172 -2.993 -22.823 1.00 69.62 96 LEU A CA 1
ATOM 797 C C . LEU A 1 96 ? 13.802 -3.585 -24.190 1.00 69.62 96 LEU A C 1
ATOM 799 O O . LEU A 1 96 ? 14.601 -3.519 -25.124 1.00 69.62 96 LEU A O 1
ATOM 803 N N . GLN A 1 97 ? 12.603 -4.156 -24.337 1.00 73.00 97 GLN A N 1
ATOM 804 C CA . GLN A 1 97 ? 12.136 -4.656 -25.633 1.00 73.00 97 GLN A CA 1
ATOM 805 C C . GLN A 1 97 ? 11.993 -3.525 -26.658 1.00 73.00 97 GLN A C 1
ATOM 807 O O . GLN A 1 97 ? 12.467 -3.664 -27.788 1.00 73.00 97 GLN A O 1
ATOM 812 N N . ALA A 1 98 ? 11.409 -2.392 -26.258 1.00 63.06 98 ALA A N 1
ATOM 813 C CA . ALA A 1 98 ? 11.278 -1.217 -27.113 1.00 63.06 98 ALA A CA 1
ATOM 814 C C . ALA A 1 98 ? 12.651 -0.672 -27.542 1.00 63.06 98 ALA A C 1
ATOM 816 O O . AL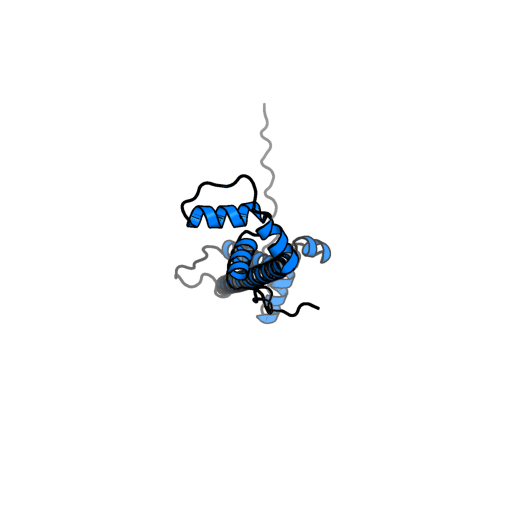A A 1 98 ? 12.879 -0.449 -28.732 1.00 63.06 98 ALA A O 1
ATOM 817 N N . ALA A 1 99 ? 13.596 -0.542 -26.604 1.00 65.62 99 ALA A N 1
ATOM 818 C CA . ALA A 1 99 ? 14.966 -0.117 -26.890 1.00 65.62 99 ALA A CA 1
ATOM 819 C C . ALA A 1 99 ? 15.652 -1.049 -27.901 1.00 65.62 99 ALA A C 1
ATOM 821 O O . ALA A 1 99 ? 16.228 -0.589 -28.888 1.00 65.62 99 ALA A O 1
ATOM 822 N N . ARG A 1 100 ? 15.526 -2.368 -27.713 1.00 76.38 100 ARG A N 1
ATOM 823 C CA . ARG A 1 100 ? 16.067 -3.369 -28.644 1.00 76.38 100 ARG A CA 1
ATOM 824 C C . ARG A 1 100 ? 15.455 -3.259 -30.036 1.00 76.38 100 ARG A C 1
ATOM 826 O O . ARG A 1 100 ? 16.186 -3.361 -31.018 1.00 76.38 100 ARG A O 1
ATOM 833 N N . ALA A 1 101 ? 14.146 -3.036 -30.132 1.00 71.44 101 ALA A N 1
ATOM 834 C CA . ALA A 1 101 ? 13.461 -2.872 -31.411 1.00 71.44 101 ALA A CA 1
ATOM 835 C C . ALA A 1 101 ? 13.939 -1.614 -32.155 1.00 71.44 101 ALA A C 1
ATOM 837 O O . ALA A 1 101 ? 14.247 -1.688 -33.346 1.00 71.44 101 ALA A O 1
ATOM 838 N N . VAL A 1 102 ? 14.069 -0.484 -31.450 1.00 70.69 102 VAL A N 1
ATOM 839 C CA . VAL A 1 102 ? 14.618 0.765 -32.004 1.00 70.69 102 VAL A CA 1
ATOM 840 C C . VAL A 1 102 ? 16.053 0.556 -32.478 1.00 70.69 102 VAL A C 1
ATOM 842 O O . VAL A 1 102 ? 16.375 0.869 -33.623 1.00 70.69 102 VAL A O 1
ATOM 845 N N . ARG A 1 103 ? 16.896 -0.055 -31.638 1.00 72.31 103 ARG A N 1
ATOM 846 C CA . ARG A 1 103 ? 18.284 -0.381 -31.977 1.00 72.31 103 ARG A CA 1
ATOM 847 C C . ARG A 1 103 ? 18.373 -1.254 -33.225 1.00 72.31 103 ARG A C 1
ATOM 849 O O . ARG A 1 103 ? 19.162 -0.965 -34.119 1.00 72.31 103 ARG A O 1
ATOM 856 N N . PHE A 1 104 ? 17.569 -2.310 -33.301 1.00 75.31 104 PHE A N 1
ATOM 857 C CA . PHE A 1 104 ? 17.553 -3.206 -34.453 1.00 75.31 104 PHE A CA 1
ATOM 858 C C . PHE A 1 104 ? 17.148 -2.473 -35.739 1.00 75.31 104 PHE A C 1
ATOM 860 O O . PHE A 1 104 ? 17.828 -2.612 -36.754 1.00 75.31 104 PHE A O 1
ATOM 867 N N . LYS A 1 105 ? 16.095 -1.645 -35.694 1.00 70.06 105 LYS A N 1
ATOM 868 C CA . LYS A 1 105 ? 15.663 -0.831 -36.842 1.00 70.06 105 LYS A CA 1
ATOM 869 C C . LYS A 1 105 ? 16.739 0.164 -37.288 1.00 70.06 105 LYS A C 1
ATOM 871 O O . LYS A 1 105 ? 17.010 0.262 -38.482 1.00 70.06 105 LYS A O 1
ATOM 876 N N . ALA A 1 106 ? 17.376 0.862 -36.351 1.00 68.75 106 ALA A N 1
ATOM 877 C CA . ALA A 1 106 ? 18.445 1.810 -36.657 1.00 68.75 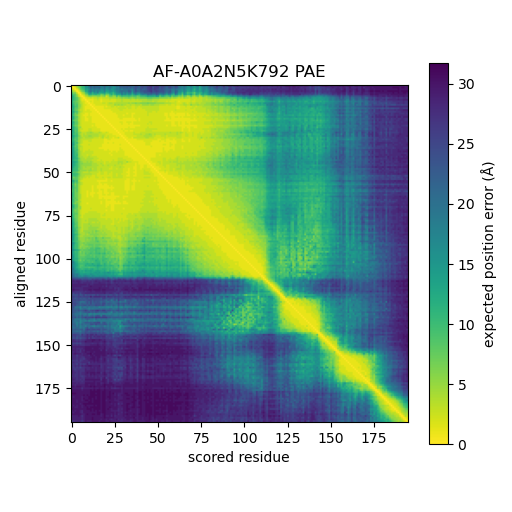106 ALA A CA 1
ATOM 878 C C . ALA A 1 106 ? 19.655 1.119 -37.309 1.00 68.75 106 ALA A C 1
ATOM 880 O O . ALA A 1 106 ? 20.170 1.600 -38.316 1.00 68.75 106 ALA A O 1
ATOM 881 N N . LEU A 1 107 ? 20.054 -0.056 -36.808 1.00 71.12 107 LEU A N 1
ATOM 882 C CA . LEU A 1 107 ? 21.107 -0.863 -37.434 1.00 71.12 107 LEU A CA 1
ATOM 883 C C . LEU A 1 107 ? 20.718 -1.325 -38.841 1.00 71.12 107 LEU A C 1
ATOM 885 O O . LEU A 1 107 ? 21.538 -1.248 -39.751 1.00 71.12 107 LEU A O 1
ATOM 889 N N . GLN A 1 108 ? 19.475 -1.770 -39.049 1.00 72.31 108 GLN A N 1
ATOM 890 C CA . GLN A 1 108 ? 19.002 -2.134 -40.386 1.00 72.31 108 GLN A CA 1
ATOM 891 C C . GLN A 1 108 ? 19.065 -0.960 -41.365 1.00 72.31 108 GLN A C 1
ATOM 893 O O . GLN A 1 108 ? 19.445 -1.165 -42.517 1.00 72.31 108 GLN A O 1
ATOM 898 N N . TYR A 1 109 ? 18.714 0.247 -40.915 1.00 66.81 109 TYR A N 1
ATOM 899 C CA . TYR A 1 109 ? 18.805 1.455 -41.730 1.00 66.81 109 TYR A CA 1
ATOM 900 C C . TYR A 1 109 ? 20.252 1.770 -42.127 1.00 66.81 109 TYR A C 1
ATOM 902 O O . TYR A 1 109 ? 20.534 1.970 -43.307 1.00 66.81 109 TYR A O 1
ATOM 910 N N . ILE A 1 110 ? 21.174 1.734 -41.160 1.00 68.31 110 ILE A N 1
ATOM 911 C CA . ILE A 1 110 ? 22.602 1.988 -41.395 1.00 68.31 110 ILE A CA 1
ATOM 912 C C . ILE A 1 110 ? 23.189 0.951 -42.365 1.00 68.31 110 ILE A C 1
ATOM 914 O O . ILE A 1 110 ? 23.881 1.318 -43.310 1.00 68.31 110 ILE A O 1
ATOM 918 N N . LEU A 1 111 ? 22.890 -0.338 -42.167 1.00 68.12 111 LEU A N 1
ATOM 919 C CA . LEU A 1 111 ? 23.488 -1.428 -42.946 1.00 68.12 111 LEU A CA 1
ATOM 920 C C . LEU A 1 111 ? 22.951 -1.539 -44.376 1.00 68.12 111 LEU A C 1
ATOM 922 O O . LEU A 1 111 ? 23.702 -1.906 -45.276 1.00 68.12 111 LEU A O 1
ATOM 926 N N . LYS A 1 112 ? 21.659 -1.271 -44.606 1.00 67.38 112 LYS A N 1
ATOM 927 C CA . LYS A 1 112 ? 21.081 -1.359 -45.959 1.00 67.38 112 LYS A CA 1
ATOM 928 C C . LYS A 1 112 ? 21.403 -0.139 -46.823 1.00 67.38 112 LYS A C 1
ATOM 930 O O . LYS A 1 112 ? 21.342 -0.245 -48.049 1.00 67.38 112 LYS A O 1
ATOM 935 N N . GLY A 1 113 ? 21.764 0.987 -46.203 1.00 57.38 113 GLY A N 1
ATOM 936 C CA . GLY A 1 113 ? 21.864 2.276 -46.879 1.00 57.38 113 GLY A CA 1
ATOM 937 C C . GLY A 1 113 ? 20.508 2.729 -47.435 1.00 57.38 113 GLY A C 1
ATOM 938 O O . GLY A 1 113 ? 19.572 1.945 -47.592 1.00 57.38 113 GLY A O 1
ATOM 939 N N . THR A 1 114 ? 20.386 4.011 -47.761 1.00 52.94 114 THR A N 1
ATOM 940 C CA . THR A 1 114 ? 19.195 4.669 -48.337 1.00 52.94 114 THR A CA 1
ATOM 941 C C . THR A 1 114 ? 18.880 4.226 -49.779 1.00 52.94 114 THR A C 1
ATOM 943 O O . THR A 1 114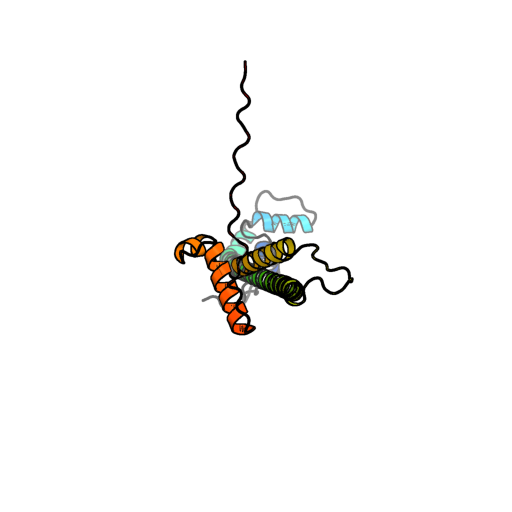 ? 18.521 5.039 -50.623 1.00 52.94 114 THR A O 1
ATOM 946 N N . LYS A 1 115 ? 19.083 2.947 -50.116 1.00 49.94 115 LYS A N 1
ATOM 947 C CA . LYS A 1 115 ? 19.053 2.452 -51.500 1.00 49.94 115 LYS A CA 1
ATOM 948 C C . LYS A 1 115 ? 17.667 2.093 -52.031 1.00 49.94 115 LYS A C 1
ATOM 950 O O . LYS A 1 115 ? 17.535 1.947 -53.240 1.00 49.94 115 LYS A O 1
ATOM 955 N N . ASP A 1 116 ? 16.659 1.981 -51.171 1.00 49.75 116 ASP A N 1
ATOM 956 C CA . ASP A 1 116 ? 15.281 1.734 -51.593 1.00 49.75 116 ASP A CA 1
ATOM 957 C C . ASP A 1 116 ? 14.416 2.966 -51.320 1.00 49.75 116 ASP A C 1
ATOM 959 O O . ASP A 1 116 ? 14.312 3.418 -50.182 1.00 49.75 116 ASP A O 1
ATOM 963 N N . ASP A 1 117 ? 13.746 3.447 -52.368 1.00 50.12 117 ASP A N 1
ATOM 964 C CA . ASP A 1 117 ? 12.841 4.610 -52.442 1.00 50.12 117 ASP A CA 1
ATOM 965 C C . ASP A 1 117 ? 11.520 4.416 -51.651 1.00 50.12 117 ASP A C 1
ATOM 967 O O . ASP A 1 117 ? 10.453 4.931 -51.988 1.00 50.12 117 ASP A O 1
ATOM 971 N N . LYS A 1 118 ? 11.559 3.588 -50.602 1.00 46.78 118 LYS A N 1
ATOM 972 C CA . LYS A 1 118 ? 10.453 3.369 -49.670 1.00 46.78 118 LYS A CA 1
ATOM 973 C C . LYS A 1 118 ? 10.614 4.319 -48.488 1.00 46.78 118 LYS A C 1
ATOM 975 O O . LYS A 1 118 ? 11.741 4.547 -48.058 1.00 46.78 118 LYS A O 1
ATOM 980 N N . PRO A 1 119 ? 9.512 4.836 -47.915 1.00 42.62 119 PRO A N 1
ATOM 981 C CA . PRO A 1 119 ? 9.594 5.757 -46.794 1.00 42.62 119 PRO A CA 1
ATOM 982 C C . PRO A 1 119 ? 10.251 5.041 -45.617 1.00 42.62 119 PRO A C 1
ATOM 984 O O . PRO A 1 119 ? 9.672 4.144 -45.002 1.00 42.62 119 PRO A O 1
ATOM 987 N N . VAL A 1 120 ? 11.496 5.412 -45.344 1.00 51.66 120 VAL A N 1
ATOM 988 C CA . VAL A 1 120 ? 12.198 4.968 -44.154 1.00 51.66 120 VAL A CA 1
ATOM 989 C C . VAL A 1 120 ? 11.728 5.844 -42.996 1.00 51.66 120 VAL A C 1
ATOM 991 O O . VAL A 1 120 ? 11.685 7.064 -43.118 1.00 51.66 120 VAL A O 1
ATOM 994 N N . GLU A 1 121 ? 11.368 5.233 -41.865 1.00 56.03 121 GLU A N 1
ATOM 995 C CA . GLU A 1 121 ? 10.936 5.950 -40.650 1.00 56.03 121 GLU A CA 1
ATOM 996 C C . GLU A 1 121 ? 12.004 6.925 -40.108 1.00 56.03 121 GLU A C 1
ATOM 998 O O . GLU A 1 121 ? 11.667 7.846 -39.368 1.00 56.03 121 GLU A O 1
ATOM 1003 N N . PHE A 1 122 ? 13.276 6.760 -40.492 1.00 54.41 122 PHE A N 1
ATOM 1004 C CA . PHE A 1 122 ? 14.359 7.697 -40.194 1.00 54.41 122 PHE A CA 1
ATOM 1005 C C . PHE A 1 122 ? 14.814 8.393 -41.478 1.00 54.41 122 PHE A C 1
ATOM 1007 O O . PHE A 1 122 ? 15.170 7.732 -42.449 1.00 54.41 122 PHE A O 1
ATOM 1014 N N . SER A 1 123 ? 14.825 9.727 -41.472 1.00 58.47 123 SER A N 1
ATOM 1015 C CA . SER A 1 123 ? 15.189 10.546 -42.635 1.00 58.47 123 SER A CA 1
ATOM 1016 C C . SER A 1 123 ? 16.695 10.789 -42.775 1.00 58.47 123 SER A C 1
ATOM 1018 O O . SER A 1 123 ? 17.150 11.189 -43.843 1.00 58.47 123 SER A O 1
ATOM 1020 N N . THR A 1 124 ? 17.488 10.547 -41.722 1.00 62.16 124 THR A N 1
ATOM 1021 C CA . THR A 1 124 ? 18.943 10.776 -41.710 1.00 62.16 124 THR A CA 1
ATOM 1022 C C . THR A 1 124 ? 19.685 9.710 -40.899 1.00 62.16 124 THR A C 1
ATOM 1024 O O . THR A 1 124 ? 19.147 9.133 -39.953 1.00 62.16 124 THR A O 1
ATOM 1027 N N . VAL A 1 125 ? 20.948 9.450 -41.262 1.00 56.50 125 VAL A N 1
ATOM 1028 C CA . VAL A 1 125 ? 21.861 8.573 -40.498 1.00 56.50 125 VAL A CA 1
ATOM 1029 C C . VAL A 1 125 ? 22.071 9.118 -39.085 1.00 56.50 125 VAL A C 1
ATOM 1031 O O . VAL A 1 125 ? 22.041 8.360 -38.122 1.00 56.50 125 VAL A O 1
ATOM 1034 N N . GLU A 1 126 ? 22.175 10.438 -38.946 1.00 58.50 126 GLU A N 1
ATOM 1035 C CA . GLU A 1 126 ? 22.268 11.115 -37.652 1.00 58.50 126 GLU A CA 1
ATOM 1036 C C . GLU A 1 126 ? 21.039 10.846 -36.764 1.00 58.50 126 GLU A C 1
ATOM 1038 O O . GLU A 1 126 ? 21.176 10.572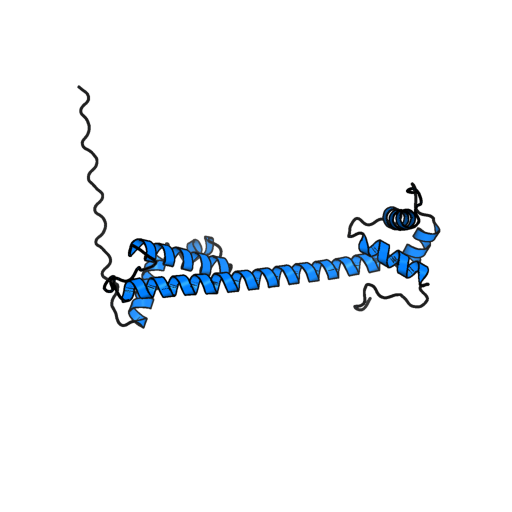 -35.573 1.00 58.50 126 GLU A O 1
ATOM 1043 N N . GLY A 1 127 ? 19.831 10.827 -37.341 1.00 55.97 127 GLY A N 1
ATOM 1044 C CA . GLY A 1 127 ? 18.608 10.450 -36.628 1.00 55.97 127 GLY A CA 1
ATOM 1045 C C . GLY A 1 127 ? 18.619 8.996 -36.147 1.00 55.97 127 GLY A C 1
ATOM 1046 O O . GLY A 1 127 ? 18.171 8.711 -35.036 1.00 55.97 127 GLY A O 1
ATOM 1047 N N . ALA A 1 128 ? 19.187 8.082 -36.938 1.00 60.69 128 ALA A N 1
ATOM 1048 C CA . ALA A 1 128 ? 19.359 6.684 -36.546 1.00 60.69 128 ALA A CA 1
ATOM 1049 C C . ALA A 1 128 ? 20.421 6.506 -35.440 1.00 60.69 128 ALA A C 1
ATOM 1051 O O . ALA A 1 128 ? 20.221 5.701 -34.530 1.00 60.69 128 ALA A O 1
ATOM 1052 N N . VAL A 1 129 ? 21.510 7.283 -35.469 1.00 60.78 129 VAL A N 1
ATOM 1053 C CA . VAL A 1 129 ? 22.540 7.299 -34.413 1.00 60.78 129 VAL A CA 1
ATOM 1054 C C . VAL A 1 129 ? 21.968 7.834 -33.097 1.00 60.78 129 VAL A C 1
ATOM 1056 O O . VAL A 1 129 ? 22.080 7.163 -32.074 1.00 60.78 129 VAL A O 1
ATOM 1059 N N . ARG A 1 130 ? 21.231 8.952 -33.117 1.00 64.44 130 ARG A N 1
ATOM 1060 C CA . ARG A 1 130 ? 20.549 9.467 -31.913 1.00 64.44 130 ARG A CA 1
ATOM 1061 C C . ARG A 1 130 ? 19.522 8.479 -31.354 1.00 64.44 130 ARG A C 1
ATOM 1063 O O . ARG A 1 130 ? 19.365 8.357 -30.138 1.00 64.44 130 ARG A O 1
ATOM 1070 N N . ALA A 1 131 ? 18.822 7.743 -32.219 1.00 62.22 131 ALA A N 1
ATOM 1071 C CA . ALA A 1 131 ? 17.904 6.687 -31.795 1.00 62.22 131 ALA A CA 1
ATOM 1072 C C . ALA A 1 131 ? 18.638 5.512 -31.116 1.00 62.22 131 ALA A C 1
ATOM 1074 O O . ALA A 1 131 ? 18.128 4.959 -30.139 1.00 62.22 131 ALA A O 1
ATOM 1075 N N . LEU A 1 132 ? 19.846 5.161 -31.577 1.00 62.28 132 LEU A N 1
ATOM 1076 C CA . LEU A 1 132 ? 20.713 4.161 -30.940 1.00 62.28 132 LEU A CA 1
ATOM 1077 C C . LEU A 1 132 ? 21.219 4.617 -29.571 1.00 62.28 132 LEU A C 1
ATOM 1079 O O . LEU A 1 132 ? 21.138 3.845 -28.617 1.00 62.28 132 LEU A O 1
ATOM 1083 N N . GLU A 1 133 ? 21.687 5.857 -29.455 1.00 66.19 133 GLU A N 1
ATOM 1084 C CA . GLU A 1 133 ? 22.129 6.451 -28.186 1.00 66.19 133 GLU A CA 1
ATOM 1085 C C . GLU A 1 133 ? 20.983 6.510 -27.169 1.00 66.19 133 GLU A C 1
ATOM 1087 O O . GLU A 1 133 ? 21.137 6.131 -26.003 1.00 66.19 133 GLU A O 1
ATOM 1092 N N . THR A 1 134 ? 19.792 6.901 -27.630 1.00 65.31 134 THR A N 1
ATOM 1093 C CA . THR A 1 134 ? 18.575 6.930 -26.810 1.00 65.31 134 THR A CA 1
ATOM 1094 C C . THR A 1 134 ? 18.192 5.524 -26.344 1.00 65.31 134 THR A C 1
ATOM 1096 O O . THR A 1 134 ? 17.897 5.320 -25.165 1.00 65.31 134 THR A O 1
ATOM 1099 N N . ALA A 1 135 ? 18.246 4.530 -27.236 1.00 62.78 135 ALA A N 1
ATOM 1100 C CA . ALA A 1 135 ? 17.986 3.136 -26.891 1.00 62.78 135 ALA A CA 1
ATOM 1101 C C . ALA A 1 135 ? 19.023 2.585 -25.897 1.00 62.78 135 ALA A C 1
ATOM 1103 O O . ALA A 1 135 ? 18.641 1.957 -24.913 1.00 62.78 135 ALA A O 1
ATOM 1104 N N . ALA A 1 136 ? 20.316 2.856 -26.093 1.00 63.12 136 ALA A N 1
ATOM 1105 C CA . ALA A 1 136 ? 21.386 2.427 -25.192 1.00 63.12 136 ALA A CA 1
ATOM 1106 C C . ALA A 1 136 ? 21.255 3.059 -23.795 1.00 63.12 136 ALA A C 1
ATO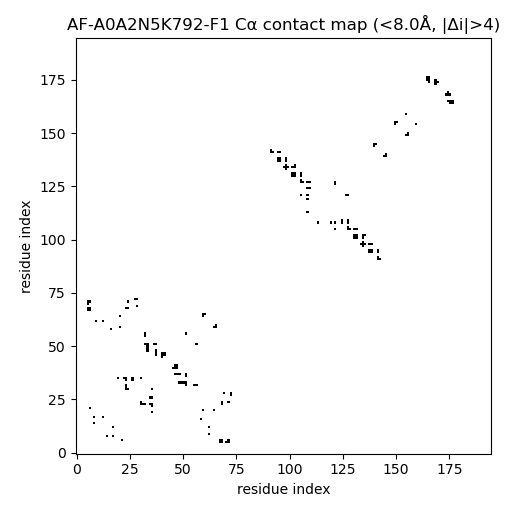M 1108 O O . ALA A 1 136 ? 21.388 2.370 -22.780 1.00 63.12 136 ALA A O 1
ATOM 1109 N N . THR A 1 137 ? 20.903 4.344 -23.734 1.00 69.31 137 THR A N 1
ATOM 1110 C CA . THR A 1 137 ? 20.618 5.052 -22.479 1.00 69.31 137 THR A CA 1
ATOM 1111 C C . THR A 1 137 ? 19.404 4.455 -21.767 1.00 69.31 137 THR A C 1
ATOM 1113 O O . THR A 1 137 ? 19.437 4.240 -20.552 1.00 69.31 137 THR A O 1
ATOM 1116 N N . LEU A 1 138 ? 18.343 4.128 -22.511 1.00 60.94 138 LEU A N 1
ATOM 1117 C CA . LEU A 1 138 ? 17.154 3.474 -21.969 1.00 60.94 138 LEU A CA 1
ATOM 1118 C C . LEU A 1 138 ? 17.475 2.062 -21.454 1.00 60.94 138 LEU A C 1
ATOM 1120 O O . LEU A 1 138 ? 17.053 1.705 -20.357 1.00 60.94 138 LEU A O 1
ATOM 1124 N N . GLU A 1 139 ? 18.284 1.276 -22.168 1.00 62.25 139 GLU A N 1
ATOM 1125 C CA . GLU A 1 139 ? 18.767 -0.030 -21.698 1.00 62.25 139 GLU A CA 1
ATOM 1126 C C . GLU A 1 139 ? 19.611 0.069 -20.412 1.00 62.25 139 GLU A C 1
ATOM 1128 O O . GLU A 1 139 ? 19.517 -0.791 -19.535 1.00 62.25 139 GLU A O 1
ATOM 1133 N N . ARG A 1 140 ? 20.443 1.109 -20.277 1.00 67.25 140 ARG A N 1
ATOM 1134 C CA . ARG A 1 140 ? 21.267 1.342 -19.078 1.00 67.25 140 ARG A CA 1
ATOM 1135 C C . ARG A 1 140 ? 20.396 1.672 -17.868 1.00 67.25 140 ARG A C 1
ATOM 1137 O O . ARG A 1 140 ? 20.489 1.001 -16.838 1.00 67.25 140 ARG A O 1
ATOM 1144 N N . LYS A 1 141 ? 19.499 2.650 -18.027 1.00 61.03 141 LYS A N 1
ATOM 1145 C CA . LYS A 1 141 ? 18.555 3.075 -16.982 1.00 61.03 141 LYS A CA 1
ATOM 1146 C C . LYS A 1 141 ? 17.623 1.937 -16.570 1.00 61.03 141 LYS A C 1
ATOM 1148 O O . LYS A 1 141 ? 17.364 1.758 -15.384 1.00 61.03 141 LYS A O 1
ATOM 1153 N N . THR A 1 142 ? 17.189 1.111 -17.523 1.00 55.00 142 THR A N 1
ATOM 1154 C CA . THR A 1 142 ? 16.308 -0.033 -17.236 1.00 55.00 142 THR A CA 1
ATOM 1155 C C . THR A 1 142 ? 16.996 -1.188 -16.504 1.00 55.00 142 THR A C 1
ATOM 1157 O O . THR A 1 142 ? 16.332 -1.959 -15.816 1.00 55.00 142 THR A O 1
ATOM 1160 N N . ARG A 1 143 ? 18.327 -1.300 -16.580 1.00 58.41 143 ARG A N 1
ATOM 1161 C CA . ARG A 1 143 ? 19.121 -2.262 -15.792 1.00 58.41 143 ARG A CA 1
ATOM 1162 C C . ARG A 1 143 ? 19.492 -1.749 -14.395 1.00 58.41 143 ARG A C 1
ATOM 1164 O O . ARG A 1 143 ? 20.165 -2.463 -13.658 1.00 58.41 143 ARG A O 1
ATOM 1171 N N . GLY A 1 144 ? 19.072 -0.536 -14.030 1.00 53.84 144 GLY A N 1
ATOM 1172 C CA . GLY A 1 144 ? 19.402 0.072 -12.741 1.00 53.84 144 GLY A CA 1
ATOM 1173 C C . GLY A 1 144 ? 20.876 0.458 -12.605 1.00 53.84 144 GLY A C 1
ATOM 1174 O O . GLY A 1 144 ? 21.358 0.574 -11.484 1.00 53.84 144 GLY A O 1
ATOM 1175 N N . LEU A 1 145 ? 21.592 0.634 -13.722 1.00 49.97 145 LEU A N 1
ATOM 1176 C CA . LEU A 1 145 ? 22.955 1.166 -13.737 1.00 49.97 145 LEU A CA 1
ATOM 1177 C C . LEU A 1 145 ? 22.871 2.696 -13.602 1.00 49.97 145 LEU A C 1
ATOM 1179 O O . LEU A 1 145 ? 22.372 3.347 -14.525 1.00 49.97 145 LEU A O 1
ATOM 1183 N N . PRO A 1 146 ? 23.305 3.282 -12.473 1.00 47.00 146 PRO A N 1
ATOM 1184 C CA . PRO A 1 146 ? 23.258 4.726 -12.273 1.00 47.00 146 PRO A CA 1
ATOM 1185 C C . PRO A 1 146 ? 24.218 5.455 -13.217 1.00 47.00 146 PRO A C 1
ATOM 1187 O O . PRO A 1 146 ? 25.258 4.904 -13.579 1.00 47.00 146 PRO A O 1
ATOM 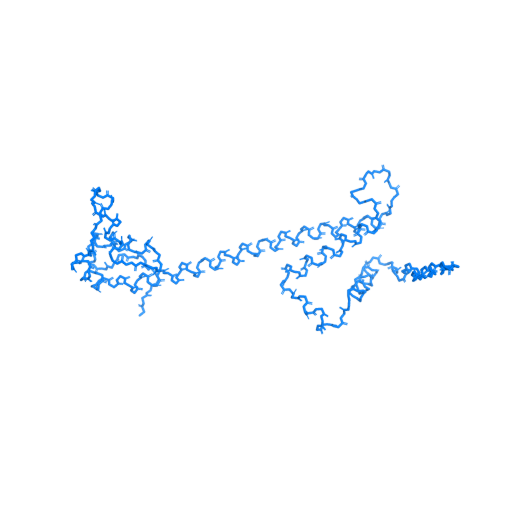1190 N N . ASP A 1 147 ? 23.912 6.711 -13.555 1.00 47.47 147 ASP A N 1
ATOM 1191 C CA . ASP A 1 147 ? 24.743 7.531 -14.452 1.00 47.47 147 ASP A CA 1
ATOM 1192 C C . ASP A 1 147 ? 26.207 7.648 -13.962 1.00 47.47 147 ASP A C 1
ATOM 1194 O O . ASP A 1 147 ? 27.119 7.660 -14.779 1.00 47.47 147 ASP A O 1
ATOM 1198 N N . TYR A 1 148 ? 26.461 7.574 -12.648 1.00 43.66 148 TYR A N 1
ATOM 1199 C CA . TYR A 1 148 ? 27.814 7.609 -12.067 1.00 43.66 148 TYR A CA 1
ATOM 1200 C C . TYR A 1 148 ? 28.657 6.335 -12.292 1.00 43.66 148 TYR A C 1
ATOM 1202 O O . TYR A 1 148 ? 29.857 6.340 -12.031 1.00 43.66 148 TYR A O 1
ATOM 1210 N N . MET A 1 149 ? 28.083 5.212 -12.748 1.00 38.31 149 MET A N 1
ATOM 1211 C CA . MET A 1 149 ? 28.902 4.042 -13.117 1.00 38.31 149 MET A CA 1
ATOM 1212 C C . MET A 1 149 ? 29.627 4.223 -14.460 1.00 38.31 149 MET A C 1
ATOM 1214 O O . MET A 1 149 ? 30.580 3.495 -14.728 1.00 38.31 149 MET A O 1
ATOM 1218 N N . VAL A 1 150 ? 29.232 5.222 -15.259 1.00 46.25 150 VAL A N 1
ATOM 1219 C CA . VAL A 1 150 ? 29.998 5.714 -16.418 1.00 46.25 150 VAL A CA 1
ATOM 1220 C C . VAL A 1 150 ? 31.281 6.407 -15.945 1.00 46.25 150 VAL A C 1
ATOM 1222 O O . VAL A 1 150 ? 32.355 6.112 -16.463 1.00 46.25 150 VAL A O 1
ATOM 1225 N N . ASP A 1 151 ? 31.194 7.195 -14.866 1.00 40.56 151 ASP A N 1
ATOM 1226 C CA . ASP A 1 151 ? 32.362 7.824 -14.232 1.00 40.56 151 ASP A CA 1
ATOM 1227 C C . ASP A 1 151 ? 33.321 6.788 -13.616 1.00 40.56 151 ASP A C 1
ATOM 1229 O O . ASP A 1 151 ? 34.537 6.953 -13.680 1.00 40.56 151 ASP A O 1
ATOM 1233 N N . ILE A 1 152 ? 32.801 5.688 -13.050 1.00 37.22 152 ILE A N 1
ATOM 1234 C CA . ILE A 1 152 ? 33.624 4.620 -12.441 1.00 37.22 152 ILE A CA 1
ATOM 1235 C C . ILE A 1 152 ? 34.317 3.740 -13.495 1.00 37.22 152 ILE A C 1
ATOM 1237 O O . ILE A 1 152 ? 35.420 3.253 -13.251 1.00 37.22 152 ILE A O 1
ATOM 1241 N N . LEU A 1 153 ? 33.703 3.532 -14.665 1.00 42.16 153 LEU A N 1
ATOM 1242 C CA . LEU A 1 153 ? 34.328 2.802 -15.776 1.00 42.16 153 LEU A CA 1
ATOM 1243 C C . LEU A 1 153 ? 35.269 3.681 -16.615 1.00 42.16 153 LEU A C 1
ATOM 1245 O O . LEU A 1 153 ? 35.949 3.152 -17.493 1.00 42.16 153 LEU A O 1
ATOM 1249 N N . GLY A 1 154 ? 35.331 4.991 -16.340 1.00 44.97 154 GLY A N 1
ATOM 1250 C CA . GLY A 1 154 ? 36.231 5.937 -17.004 1.00 44.97 154 GLY A CA 1
ATOM 1251 C C . GLY A 1 154 ? 36.035 6.018 -18.517 1.00 44.97 154 GLY A C 1
ATOM 1252 O O . GLY A 1 154 ? 36.965 6.401 -19.221 1.00 44.97 154 GLY A O 1
ATOM 1253 N N . MET A 1 155 ? 34.864 5.605 -19.009 1.00 49.59 155 MET A N 1
ATOM 1254 C CA . MET A 1 155 ? 34.524 5.636 -20.424 1.00 49.59 155 MET A CA 1
ATOM 1255 C C . MET A 1 155 ? 33.576 6.800 -20.671 1.00 49.59 155 MET A C 1
ATOM 1257 O O . MET A 1 155 ? 32.435 6.758 -20.219 1.00 49.59 155 MET A O 1
ATOM 1261 N N . ASP A 1 156 ? 34.033 7.826 -21.384 1.00 58.38 156 ASP A N 1
ATOM 1262 C CA . ASP A 1 156 ? 33.137 8.851 -21.911 1.00 58.38 156 ASP A CA 1
ATOM 1263 C C . ASP A 1 156 ? 32.166 8.244 -22.947 1.00 58.38 156 ASP A C 1
ATOM 1265 O O . ASP A 1 156 ? 32.369 7.137 -23.466 1.00 58.38 156 ASP A O 1
ATOM 1269 N N . ASP A 1 157 ? 31.086 8.961 -23.258 1.00 47.25 157 ASP A N 1
ATOM 1270 C CA . ASP A 1 157 ? 30.067 8.485 -24.200 1.00 47.25 157 ASP A CA 1
ATOM 1271 C C . ASP A 1 157 ? 30.666 8.126 -25.580 1.00 47.25 157 ASP A C 1
ATOM 1273 O O . ASP A 1 157 ? 30.203 7.187 -26.230 1.00 47.25 157 ASP A O 1
ATOM 1277 N N . GLN A 1 158 ? 31.756 8.777 -26.008 1.00 52.53 158 GLN A N 1
ATOM 1278 C CA . GLN A 1 158 ? 32.452 8.441 -27.254 1.00 52.53 158 GLN A CA 1
ATOM 1279 C C . GLN A 1 158 ? 33.280 7.158 -27.162 1.00 52.53 158 GLN A C 1
ATOM 1281 O O . GLN A 1 158 ? 33.473 6.470 -28.166 1.00 52.53 158 GLN A O 1
ATOM 1286 N N . GLN A 1 159 ? 33.803 6.817 -25.991 1.00 56.03 159 GLN A N 1
ATOM 1287 C CA . GLN A 1 159 ? 34.520 5.565 -25.757 1.00 56.03 159 GLN A CA 1
ATOM 1288 C C . GLN A 1 159 ? 33.553 4.378 -25.731 1.00 56.03 159 GLN A C 1
ATOM 1290 O O . GLN A 1 159 ? 33.855 3.330 -26.304 1.00 56.03 159 GLN A O 1
ATOM 1295 N N . LEU A 1 160 ? 32.353 4.566 -25.173 1.00 52.47 160 LEU A N 1
ATOM 1296 C CA . LEU A 1 160 ? 31.290 3.561 -25.216 1.00 52.47 160 LEU A CA 1
ATOM 1297 C C . LEU A 1 160 ? 30.804 3.315 -26.655 1.00 52.47 160 LEU A C 1
ATOM 1299 O O . LEU A 1 160 ? 30.635 2.166 -27.069 1.00 52.47 160 LEU A O 1
ATOM 1303 N N . ILE A 1 161 ? 30.629 4.390 -27.433 1.00 52.09 161 ILE A N 1
ATOM 1304 C CA . ILE A 1 161 ? 30.283 4.322 -28.860 1.00 52.09 161 ILE A CA 1
ATOM 1305 C C . ILE A 1 161 ? 31.381 3.598 -29.652 1.00 52.09 161 ILE A C 1
ATOM 1307 O O . ILE A 1 161 ? 31.063 2.724 -30.458 1.00 52.09 161 ILE A O 1
ATOM 1311 N N . ARG A 1 162 ? 32.662 3.880 -29.382 1.00 57.47 162 ARG A N 1
ATOM 1312 C CA . ARG A 1 162 ? 33.799 3.214 -30.041 1.00 57.47 162 ARG A CA 1
ATOM 1313 C C . ARG A 1 162 ? 33.879 1.719 -29.742 1.00 57.47 162 ARG A C 1
ATOM 1315 O O . ARG A 1 162 ? 34.020 0.918 -30.665 1.00 57.47 162 ARG A O 1
ATOM 1322 N N . GLU A 1 163 ? 33.733 1.306 -28.485 1.00 52.72 163 GLU A N 1
ATOM 1323 C CA . GLU A 1 163 ? 33.723 -0.125 -28.138 1.00 52.72 163 GLU A CA 1
ATOM 1324 C C . GLU A 1 163 ? 32.511 -0.853 -28.742 1.00 52.72 163 GLU A C 1
ATOM 1326 O O . GLU A 1 163 ? 32.602 -2.005 -29.182 1.00 52.72 163 GLU A O 1
ATOM 1331 N N . PHE A 1 164 ? 31.382 -0.159 -28.869 1.00 47.69 164 PHE A N 1
ATOM 1332 C CA . PHE A 1 164 ? 30.211 -0.684 -29.554 1.00 47.69 164 PHE A CA 1
ATOM 1333 C C . PHE A 1 164 ? 30.420 -0.827 -31.070 1.00 47.69 164 PHE A C 1
ATOM 1335 O O . PHE A 1 164 ? 30.074 -1.870 -31.627 1.00 47.69 164 PHE A O 1
ATOM 1342 N N . GLN A 1 165 ? 31.012 0.173 -31.734 1.00 49.34 165 GLN A N 1
ATOM 1343 C CA . GLN A 1 165 ? 31.379 0.131 -33.157 1.00 49.34 165 GLN A CA 1
ATOM 1344 C C . GLN A 1 165 ? 32.365 -1.004 -33.445 1.00 49.34 165 GLN A C 1
ATOM 1346 O O . GLN A 1 165 ? 32.165 -1.776 -34.381 1.00 49.34 165 GLN A O 1
ATOM 1351 N N . LYS A 1 166 ? 33.371 -1.172 -32.585 1.00 54.09 166 LYS A N 1
ATOM 1352 C CA . LYS A 1 166 ? 34.351 -2.260 -32.644 1.00 54.09 166 LYS A CA 1
ATOM 1353 C C . LYS A 1 166 ? 33.701 -3.636 -32.486 1.00 54.09 166 LYS A C 1
ATOM 1355 O O . LYS A 1 166 ? 33.971 -4.542 -33.271 1.00 54.09 166 LYS A O 1
ATOM 1360 N N . THR A 1 167 ? 32.793 -3.790 -31.521 1.00 45.28 167 THR A N 1
ATOM 1361 C CA . THR A 1 167 ? 32.063 -5.052 -31.309 1.00 45.28 167 THR A CA 1
ATOM 1362 C C . THR A 1 167 ? 31.108 -5.353 -32.469 1.00 45.28 167 THR A C 1
ATOM 1364 O O . THR A 1 167 ? 31.019 -6.493 -32.922 1.00 45.28 167 THR A O 1
ATOM 1367 N N . ALA A 1 168 ? 30.416 -4.338 -32.996 1.00 45.06 168 ALA A N 1
ATOM 1368 C CA . ALA A 1 168 ? 29.538 -4.475 -34.156 1.00 45.06 168 ALA A CA 1
ATOM 1369 C C . ALA A 1 168 ? 30.321 -4.837 -35.428 1.00 45.06 168 ALA A C 1
ATOM 1371 O O . ALA A 1 168 ? 29.897 -5.724 -36.167 1.00 45.06 168 ALA A O 1
ATOM 1372 N N . GLY A 1 169 ? 31.486 -4.221 -35.643 1.00 47.62 169 GLY A N 1
ATOM 1373 C CA . GLY A 1 169 ? 32.381 -4.543 -36.752 1.00 47.62 169 GLY A CA 1
ATOM 1374 C C . GLY A 1 169 ? 32.927 -5.971 -36.678 1.00 47.62 169 GLY A C 1
ATOM 1375 O O . GLY A 1 169 ? 32.900 -6.696 -37.671 1.00 47.62 169 GLY A O 1
ATOM 1376 N N . ALA A 1 170 ? 33.307 -6.428 -35.479 1.00 42.81 170 ALA A N 1
ATOM 1377 C CA . ALA A 1 170 ? 33.775 -7.796 -35.246 1.00 42.81 170 ALA A CA 1
ATOM 1378 C C . ALA A 1 170 ? 32.692 -8.862 -35.506 1.00 42.81 170 ALA A C 1
ATOM 1380 O O . ALA A 1 170 ? 32.990 -9.927 -36.040 1.00 42.81 170 ALA A O 1
ATOM 1381 N N . VAL A 1 171 ? 31.431 -8.580 -35.159 1.00 40.44 171 VAL A N 1
ATOM 1382 C CA . VAL A 1 171 ? 30.297 -9.499 -35.380 1.00 40.44 171 VAL A CA 1
ATOM 1383 C C . VAL A 1 171 ? 29.849 -9.524 -36.845 1.00 40.44 171 VAL A C 1
ATOM 1385 O O . VAL A 1 171 ? 29.371 -10.551 -37.322 1.00 40.44 171 VAL A O 1
ATOM 1388 N N . LEU A 1 172 ? 29.999 -8.410 -37.564 1.00 42.94 172 LEU A N 1
ATOM 1389 C CA . LEU A 1 172 ? 29.536 -8.261 -38.947 1.00 42.94 172 LEU A CA 1
ATOM 1390 C C . LEU A 1 172 ? 30.638 -8.480 -39.997 1.00 42.94 172 LEU A C 1
ATOM 1392 O O . LEU A 1 172 ? 30.334 -8.510 -41.187 1.00 42.94 172 LEU A O 1
ATOM 1396 N N . GLY A 1 173 ? 31.899 -8.642 -39.582 1.00 39.09 173 GLY A N 1
ATOM 1397 C CA . GLY A 1 173 ? 33.038 -8.816 -40.489 1.00 39.09 173 GLY A CA 1
ATOM 1398 C C . GLY A 1 173 ? 33.373 -7.564 -41.309 1.00 39.09 173 GLY A C 1
ATOM 1399 O O . GLY A 1 173 ? 33.931 -7.684 -42.396 1.00 39.09 173 GLY A O 1
ATOM 1400 N N . ILE A 1 174 ? 33.015 -6.376 -40.811 1.00 44.09 174 ILE A N 1
ATOM 1401 C CA . ILE A 1 174 ? 33.213 -5.081 -41.481 1.00 44.09 174 ILE A CA 1
ATOM 1402 C C . ILE A 1 174 ? 34.025 -4.180 -40.551 1.00 44.09 174 ILE A C 1
ATOM 1404 O O . ILE A 1 174 ? 33.698 -4.076 -39.370 1.00 44.09 174 ILE A O 1
ATOM 1408 N N . ASN A 1 175 ? 35.069 -3.522 -41.058 1.00 45.38 175 ASN A N 1
ATOM 1409 C CA . ASN A 1 175 ? 35.845 -2.580 -40.255 1.00 45.38 175 ASN A CA 1
ATOM 1410 C C . ASN A 1 175 ? 35.145 -1.210 -40.275 1.00 45.38 175 ASN A C 1
ATOM 1412 O O . ASN A 1 175 ? 35.043 -0.592 -41.328 1.00 45.38 175 ASN A O 1
ATOM 1416 N N . LEU A 1 176 ? 34.611 -0.776 -39.131 1.00 49.81 176 LEU A N 1
ATOM 1417 C CA . LEU A 1 176 ? 33.852 0.478 -38.974 1.00 49.81 176 LEU A CA 1
ATOM 1418 C C . LEU A 1 176 ? 34.734 1.645 -38.473 1.00 49.81 176 LEU A C 1
ATOM 1420 O O . LEU A 1 176 ? 34.206 2.625 -37.959 1.00 49.81 176 LEU A O 1
ATOM 1424 N N . ASP A 1 177 ? 36.060 1.517 -38.593 1.00 47.59 177 ASP A N 1
ATOM 1425 C CA . ASP A 1 177 ? 37.062 2.461 -38.063 1.00 47.59 177 ASP A CA 1
ATOM 1426 C C . ASP A 1 177 ? 37.245 3.725 -38.933 1.00 47.59 177 ASP A C 1
ATOM 1428 O O . ASP A 1 177 ? 37.889 4.684 -38.516 1.00 47.59 177 ASP A O 1
ATOM 1432 N N . ASP A 1 178 ? 36.620 3.776 -40.116 1.00 45.31 178 ASP A N 1
ATOM 1433 C CA . ASP A 1 178 ? 36.541 4.987 -40.943 1.00 45.31 178 ASP A CA 1
ATOM 1434 C C . ASP A 1 178 ? 35.427 5.908 -40.411 1.00 45.31 178 ASP A C 1
ATOM 1436 O O . ASP A 1 178 ? 34.337 6.030 -40.977 1.00 45.31 178 ASP A O 1
ATOM 1440 N N . GLY A 1 179 ? 35.680 6.527 -39.256 1.00 44.31 179 GLY A N 1
ATOM 1441 C CA . GLY A 1 179 ? 34.864 7.632 -38.759 1.00 44.31 179 GLY A CA 1
ATOM 1442 C C . GLY A 1 179 ? 34.948 8.851 -39.694 1.00 44.31 179 GLY A C 1
ATOM 1443 O O . GLY A 1 179 ? 35.959 9.027 -40.375 1.00 44.31 179 GLY A O 1
ATOM 1444 N N . PRO A 1 180 ? 33.914 9.713 -39.753 1.00 38.09 180 PRO A N 1
ATOM 1445 C CA . PRO A 1 180 ? 34.001 10.959 -40.511 1.00 38.09 180 PRO A CA 1
ATOM 1446 C C . PRO A 1 180 ? 35.154 11.815 -39.971 1.00 38.09 180 PRO A C 1
ATOM 1448 O O . PRO A 1 180 ? 35.355 11.872 -38.755 1.00 38.09 180 PRO A O 1
ATOM 1451 N N . GLU A 1 181 ? 35.906 12.458 -40.874 1.00 41.22 181 GLU A N 1
ATOM 1452 C CA . GLU A 1 181 ? 37.023 13.332 -40.505 1.00 41.22 181 GLU A CA 1
ATOM 1453 C C . GLU A 1 181 ? 36.613 14.325 -39.403 1.00 41.22 181 GLU A C 1
ATOM 1455 O O . GLU A 1 181 ? 35.476 14.817 -39.403 1.00 41.22 181 GLU A O 1
ATOM 1460 N N . PRO A 1 182 ? 37.515 14.611 -38.444 1.00 41.03 182 PRO A N 1
ATOM 1461 C CA . PRO A 1 182 ? 37.242 15.558 -37.375 1.00 41.03 182 PRO A CA 1
ATOM 1462 C C . PRO A 1 182 ? 36.781 16.887 -37.975 1.00 41.03 182 PRO A C 1
ATOM 1464 O O . PRO A 1 182 ? 37.435 17.445 -38.850 1.00 41.03 182 PRO A O 1
ATOM 1467 N N . PHE A 1 183 ? 35.638 17.380 -37.500 1.00 37.19 183 PHE A N 1
ATOM 1468 C CA . PHE A 1 183 ? 35.074 18.653 -37.932 1.00 37.19 183 PHE A CA 1
ATOM 1469 C C . PHE A 1 183 ? 36.083 19.767 -37.632 1.00 37.19 183 PHE A C 1
ATOM 1471 O O . PHE A 1 183 ? 36.272 20.132 -36.468 1.00 37.19 183 PHE A O 1
ATOM 1478 N N . GLU A 1 184 ? 36.749 20.286 -38.667 1.00 41.28 184 GLU A N 1
ATOM 1479 C CA . GLU A 1 184 ? 37.526 21.515 -38.546 1.00 41.28 184 GLU A CA 1
ATOM 1480 C C . GLU A 1 184 ? 36.570 22.612 -38.057 1.00 41.28 184 GLU A C 1
ATOM 1482 O O . GLU A 1 184 ? 35.552 22.880 -38.708 1.00 41.28 184 GLU A O 1
ATOM 1487 N N . PRO A 1 185 ? 36.821 23.222 -36.885 1.00 36.53 185 PRO A N 1
ATOM 1488 C CA . PRO A 1 185 ? 35.951 24.270 -36.387 1.00 36.53 185 PRO A CA 1
ATOM 1489 C C . PRO A 1 185 ? 35.941 25.417 -37.396 1.00 36.53 185 PRO A C 1
ATOM 1491 O O . PRO A 1 185 ? 36.995 25.870 -37.846 1.00 36.53 185 PRO A O 1
ATOM 1494 N N . ALA A 1 186 ? 34.740 25.881 -37.750 1.00 46.22 186 ALA A N 1
ATOM 1495 C CA . ALA A 1 186 ? 34.574 27.005 -38.658 1.00 46.22 186 ALA A CA 1
ATOM 1496 C C . ALA A 1 186 ? 35.424 28.199 -38.177 1.00 46.22 186 ALA A C 1
ATOM 1498 O O . ALA A 1 186 ? 35.427 28.489 -36.973 1.00 46.22 186 ALA A O 1
ATOM 1499 N N . PRO A 1 187 ? 36.142 28.891 -39.082 1.00 50.78 187 PRO A N 1
ATOM 1500 C CA . PRO A 1 187 ? 36.942 30.040 -38.695 1.00 50.78 187 PRO A CA 1
ATOM 1501 C C . PRO A 1 187 ? 36.041 31.090 -38.027 1.00 50.78 187 PRO A C 1
ATOM 1503 O O . PRO A 1 187 ? 34.888 31.262 -38.442 1.00 50.78 187 PRO A O 1
ATOM 1506 N N . PRO A 1 188 ? 36.535 31.778 -36.983 1.00 51.06 188 PRO A N 1
ATOM 1507 C CA . PRO A 1 188 ? 35.747 32.776 -36.278 1.00 51.06 188 PRO A CA 1
ATOM 1508 C C . PRO A 1 188 ? 35.273 33.865 -37.255 1.00 51.06 188 PRO A C 1
ATOM 1510 O O . PRO A 1 188 ? 36.008 34.212 -38.187 1.00 51.06 188 PRO A O 1
ATOM 1513 N N . PRO A 1 189 ? 34.055 34.407 -37.068 1.00 52.59 189 PRO A N 1
ATOM 1514 C CA . PRO A 1 189 ? 33.546 35.469 -37.923 1.00 52.59 189 PRO A CA 1
ATOM 1515 C C . PRO A 1 189 ? 34.496 36.669 -37.876 1.00 52.59 189 PRO A C 1
ATOM 1517 O O . PRO A 1 189 ? 34.972 37.047 -36.805 1.00 52.59 189 PRO A O 1
ATOM 1520 N N . ALA A 1 190 ? 34.786 37.238 -39.048 1.00 60.75 190 ALA A N 1
ATOM 1521 C CA . ALA A 1 190 ? 35.668 38.389 -39.184 1.00 60.75 190 ALA A CA 1
ATOM 1522 C C . ALA A 1 190 ? 35.204 39.526 -38.261 1.00 60.75 190 ALA A C 1
ATOM 1524 O O . ALA A 1 190 ? 34.031 39.905 -38.286 1.00 60.75 190 ALA A O 1
ATOM 1525 N N . SER A 1 191 ? 36.132 40.039 -37.449 1.00 57.38 191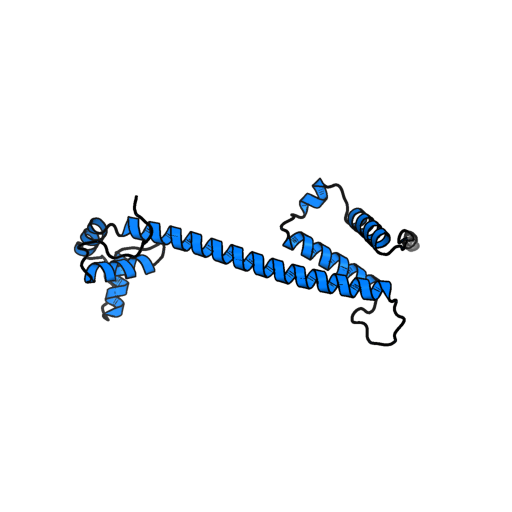 SER A N 1
ATOM 1526 C CA . SER A 1 191 ? 35.913 41.192 -36.581 1.00 57.38 191 SER A CA 1
ATOM 1527 C C . SER A 1 191 ? 35.333 42.343 -37.396 1.00 57.38 191 SER A C 1
ATOM 1529 O O . SER A 1 191 ? 35.946 42.791 -38.365 1.00 57.38 191 SER A O 1
ATOM 1531 N N . ILE A 1 192 ? 34.139 42.791 -37.014 1.00 51.53 192 ILE A N 1
ATOM 1532 C CA . ILE A 1 192 ? 33.549 44.017 -37.539 1.00 51.53 192 ILE A CA 1
ATOM 1533 C C . ILE A 1 192 ? 34.355 45.169 -36.935 1.00 51.53 192 ILE A C 1
ATOM 1535 O O . ILE A 1 192 ? 34.451 45.293 -35.716 1.00 51.53 192 ILE A O 1
ATOM 1539 N N . ASP A 1 193 ? 35.001 45.928 -37.811 1.00 57.44 193 ASP A N 1
ATOM 1540 C CA . ASP A 1 193 ? 35.776 47.125 -37.501 1.00 57.44 193 ASP A CA 1
ATOM 1541 C C . ASP A 1 193 ? 34.782 48.278 -37.274 1.00 57.44 193 ASP A C 1
ATOM 1543 O O . ASP A 1 193 ? 34.160 48.762 -38.223 1.00 57.44 193 ASP A O 1
ATOM 1547 N N . ASP A 1 194 ? 34.558 48.650 -36.011 1.00 49.91 194 ASP A N 1
ATOM 1548 C CA . ASP A 1 194 ? 33.756 49.819 -35.639 1.00 49.91 194 ASP A CA 1
ATOM 1549 C C . ASP A 1 194 ? 34.634 51.073 -35.775 1.00 49.91 194 ASP A C 1
ATOM 1551 O O . ASP A 1 194 ? 35.452 51.381 -34.902 1.00 49.91 194 ASP A O 1
ATOM 1555 N N . GLY A 1 195 ? 34.479 51.762 -36.909 1.00 60.31 195 GLY A N 1
ATOM 1556 C CA . GLY A 1 195 ? 35.010 53.109 -37.145 1.00 60.31 195 GLY A CA 1
ATOM 1557 C C . GLY A 1 195 ? 34.249 54.205 -36.407 1.00 60.31 195 GLY A C 1
ATOM 1558 O O . GLY A 1 195 ? 33.031 54.041 -36.167 1.00 60.31 195 GLY A O 1
#

Foldseek 3Di:
DDDPPLLDADVVRDPVLSVLLVLQLVVPPPGDLQVSVQVVCVVVVHDRDPDDDVVSVVSCVVRVSVVSSVVVNVVVVVVVVVVVVVVLLVVLVVLLVVLVVLLVLLVVPVVVDPPDPDDRPDPDNVSSVVSNVVSVVSNCVSVVNDPCVCVVVVADPVNVVVVVQVVVCVVVVHNPPPDPPPPDPDPPPPDDDDD

Secondary structure (DSSP, 8-state):
---S-TTPPPTT--HHHHHHHHHHHTT-TT--HHHHHHHHHHHTTPPPPSS--HHHHHHHHHTTHHHHHHHHHHHHHHHHHHHHHHHHHHHHHHHHHHHHHHHHHHHHHHHH-S-S-S--S-SSHHHHHHHHHHHHHHHHHHTT--THHHHHHT--HHHHHHHHHHHHHHHHT-----PPPP-PPPPPPPPP---

Solvent-accessible surface area (backbone atoms only — not comparable to full-atom values): 11693 Å² total; per-residue (Å²): 135,87,74,95,57,59,86,59,80,55,92,90,57,53,65,72,57,45,61,48,47,53,51,38,50,74,57,46,96,88,51,46,69,47,58,34,48,33,54,52,30,49,78,68,78,40,76,76,66,96,65,56,62,68,69,56,57,53,47,38,60,78,68,39,41,67,62,36,40,52,53,40,50,52,52,52,50,54,52,49,56,51,50,53,53,49,53,48,52,52,53,30,51,53,50,40,52,51,23,51,52,49,34,52,52,30,50,52,51,67,74,64,48,92,77,61,99,60,91,57,97,58,93,44,72,67,56,29,49,53,45,36,53,52,20,53,52,48,43,36,55,53,70,68,52,58,79,65,57,41,67,73,67,70,46,53,75,67,52,53,50,47,54,47,44,51,52,51,18,67,76,68,78,43,88,68,81,81,63,80,77,80,79,75,75,77,76,77,79,80,80,81,81,86,126